Protein AF-0000000075989059 (afdb_homodimer)

Structure (mmCIF, N/CA/C/O backbone):
data_AF-0000000075989059-model_v1
#
loop_
_entity.id
_entity.type
_entity.pdbx_description
1 polymer 'Single-stranded DNA-binding protein, mitochondrial-like'
#
loop_
_atom_site.group_PDB
_atom_site.id
_atom_site.type_symbol
_atom_site.label_atom_id
_atom_site.label_alt_id
_atom_site.label_comp_id
_atom_site.label_asym_id
_atom_site.label_entity_id
_atom_site.label_seq_id
_atom_site.pdbx_PDB_ins_code
_atom_site.Cartn_x
_atom_site.Cartn_y
_atom_site.Cartn_z
_atom_site.occupancy
_atom_site.B_iso_or_equiv
_atom_site.auth_seq_id
_atom_site.auth_comp_id
_atom_site.auth_asym_id
_atom_site.auth_atom_id
_atom_site.pdbx_PDB_model_num
ATOM 1 N N . MET A 1 1 ? -41.312 22.766 -53.125 1 21.19 1 MET A N 1
ATOM 2 C CA . MET A 1 1 ? -41.875 23.781 -52.219 1 21.19 1 MET A CA 1
ATOM 3 C C . MET A 1 1 ? -42.438 23.125 -50.969 1 21.19 1 MET A C 1
ATOM 5 O O . MET A 1 1 ? -42.688 21.922 -50.938 1 21.19 1 MET A O 1
ATOM 9 N N . TRP A 1 2 ? -43.156 23.938 -49.969 1 21.17 2 TRP A N 1
ATOM 10 C CA . TRP A 1 2 ? -43.312 24.266 -48.562 1 21.17 2 TRP A CA 1
ATOM 11 C C . TRP A 1 2 ? -44.406 23.406 -47.906 1 21.17 2 TRP A C 1
ATOM 13 O O . TRP A 1 2 ? -44.156 22.781 -46.875 1 21.17 2 TRP A O 1
ATOM 23 N N . LYS A 1 3 ? -45.781 23.641 -48 1 21.14 3 LYS A N 1
ATOM 24 C CA . LYS A 1 3 ? -46.656 24.062 -46.906 1 21.14 3 LYS A CA 1
ATOM 25 C C . LYS A 1 3 ? -47.469 22.875 -46.375 1 21.14 3 LYS A C 1
ATOM 27 O O . LYS A 1 3 ? -48.531 22.547 -46.906 1 21.14 3 LYS A O 1
ATOM 32 N N . ARG A 1 4 ? -47.031 21.672 -46.25 1 25.69 4 ARG A N 1
ATOM 33 C CA . ARG A 1 4 ? -48 20.594 -46.031 1 25.69 4 ARG A CA 1
ATOM 34 C C . ARG A 1 4 ? -48.656 20.766 -44.656 1 25.69 4 ARG A C 1
ATOM 36 O O . ARG A 1 4 ? -48.156 20.281 -43.656 1 25.69 4 ARG A O 1
ATOM 43 N N . ALA A 1 5 ? -49.188 22.109 -44.281 1 25.25 5 ALA A N 1
ATOM 44 C CA . ALA A 1 5 ? -49.562 22.516 -42.938 1 25.25 5 ALA A CA 1
ATOM 45 C C . ALA A 1 5 ? -50.781 21.734 -42.438 1 25.25 5 ALA A C 1
ATOM 47 O O . ALA A 1 5 ? -51.875 21.875 -42.938 1 25.25 5 ALA A O 1
ATOM 48 N N . LEU A 1 6 ? -50.656 20.359 -42.188 1 27.84 6 LEU A N 1
ATOM 49 C CA . LEU A 1 6 ? -51.781 19.531 -41.781 1 27.84 6 LEU A CA 1
ATOM 50 C C . LEU A 1 6 ? -52.406 20.094 -40.5 1 27.84 6 LEU A C 1
ATOM 52 O O . LEU A 1 6 ? -51.75 20.203 -39.469 1 27.84 6 LEU A O 1
ATOM 56 N N . THR A 1 7 ? -53.375 21.094 -40.625 1 24.55 7 THR A N 1
ATOM 57 C CA . THR A 1 7 ? -54.094 21.875 -39.625 1 24.55 7 THR A CA 1
ATOM 58 C C . THR A 1 7 ? -54.906 20.984 -38.719 1 24.55 7 THR A C 1
ATOM 60 O O . THR A 1 7 ? -55.688 20.156 -39.188 1 24.55 7 THR A O 1
ATOM 63 N N . CYS A 1 8 ? -54.312 20.328 -37.688 1 25.25 8 CYS A N 1
ATOM 64 C CA . CYS A 1 8 ? -54.938 19.578 -36.625 1 25.25 8 CYS A CA 1
ATOM 65 C C . CYS A 1 8 ? -56.062 20.391 -35.969 1 25.25 8 CYS A C 1
ATOM 67 O O . CYS A 1 8 ? -55.812 21.469 -35.438 1 25.25 8 CYS A O 1
ATOM 69 N N . PHE A 1 9 ? -57.281 20.469 -36.688 1 24.39 9 PHE A N 1
ATOM 70 C CA . PHE A 1 9 ? -58.469 21.188 -36.281 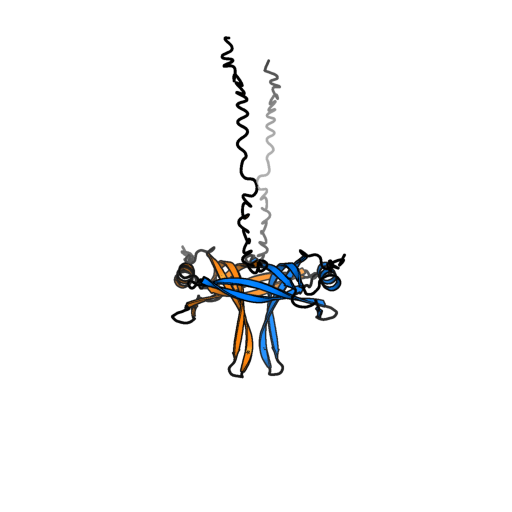1 24.39 9 PHE A CA 1
ATOM 71 C C . PHE A 1 9 ? -58.875 20.828 -34.844 1 24.39 9 PHE A C 1
ATOM 73 O O . PHE A 1 9 ? -58.938 19.641 -34.5 1 24.39 9 PHE A O 1
ATOM 80 N N . ARG A 1 10 ? -58.688 21.781 -33.844 1 24.31 10 ARG A N 1
ATOM 81 C CA . ARG A 1 10 ? -58.969 22.047 -32.438 1 24.31 10 ARG A CA 1
ATOM 82 C C . ARG A 1 10 ? -60.438 21.891 -32.125 1 24.31 10 ARG A C 1
ATOM 84 O O . ARG A 1 10 ? -61.156 22.891 -31.984 1 24.31 10 ARG A O 1
ATOM 91 N N . GLN A 1 11 ? -61.219 20.906 -32.781 1 23.52 11 GLN A N 1
ATOM 92 C CA . GLN A 1 11 ? -62.625 21.078 -32.438 1 23.52 11 GLN A CA 1
ATOM 93 C C . GLN A 1 11 ? -62.812 21.016 -30.906 1 23.52 11 GLN A C 1
ATOM 95 O O . GLN A 1 11 ? -62.5 20 -30.297 1 23.52 11 GLN A O 1
ATOM 100 N N . GLN A 1 12 ? -62.594 22.125 -30.203 1 25.23 12 GLN A N 1
ATOM 101 C CA . GLN A 1 12 ? -62.812 22.406 -28.781 1 25.23 12 GLN A CA 1
ATOM 102 C C . GLN A 1 12 ? -64.25 22.156 -28.375 1 25.23 12 GLN A C 1
ATOM 104 O O . GLN A 1 12 ? -65.125 22.922 -28.719 1 25.23 12 GLN A O 1
ATOM 109 N N . LEU A 1 13 ? -64.938 20.984 -28.797 1 30.38 13 LEU A N 1
ATOM 110 C CA . LEU A 1 13 ? -66.312 20.953 -28.328 1 30.38 13 LEU A CA 1
ATOM 111 C C . LEU A 1 13 ? -66.375 21.172 -26.812 1 30.38 13 LEU A C 1
ATOM 113 O O . LEU A 1 13 ? -65.688 20.484 -26.047 1 30.38 13 LEU A O 1
ATOM 117 N N . HIS A 1 14 ? -66.75 22.406 -26.438 1 28.28 14 HIS A N 1
ATOM 118 C CA . HIS A 1 14 ? -66.938 23.016 -25.109 1 28.28 14 HIS A CA 1
ATOM 119 C C . HIS A 1 14 ? -68 22.25 -24.312 1 28.28 14 HIS A C 1
ATOM 121 O O . HIS A 1 14 ? -69.125 22.625 -24.297 1 28.28 14 HIS A O 1
ATOM 127 N N . LEU A 1 15 ? -68.188 20.875 -24.484 1 29.61 15 LEU A N 1
ATOM 128 C CA . LEU A 1 15 ? -69.312 20.438 -23.672 1 29.61 15 LEU A CA 1
ATOM 129 C C . LEU A 1 15 ? -69.125 20.734 -22.203 1 29.61 15 LEU A C 1
ATOM 131 O O . LEU A 1 15 ? -68.125 20.25 -21.609 1 29.61 15 LEU A O 1
ATOM 135 N N . ARG A 1 16 ? -69.562 21.891 -21.734 1 29.77 16 ARG A N 1
ATOM 136 C CA . ARG A 1 16 ? -69.5 22.422 -20.375 1 29.77 16 ARG A CA 1
ATOM 137 C C . ARG A 1 16 ? -70.25 21.484 -19.422 1 29.77 16 ARG A C 1
ATOM 139 O O . ARG A 1 16 ? -71.5 21.531 -19.328 1 29.77 16 ARG A O 1
ATOM 146 N N . GLN A 1 17 ? -70.25 20.125 -19.625 1 29.17 17 GLN A N 1
ATOM 147 C CA . GLN A 1 17 ? -71.062 19.453 -18.594 1 29.17 17 GLN A CA 1
ATOM 148 C C . GLN A 1 17 ? -70.562 19.859 -17.188 1 29.17 17 GLN A C 1
ATOM 150 O O . GLN A 1 17 ? -69.375 19.906 -16.922 1 29.17 17 GLN A O 1
ATOM 155 N N . ASN A 1 18 ? -71.312 20.75 -16.547 1 28.89 18 ASN A N 1
ATOM 156 C CA . ASN A 1 18 ? -71.25 21.219 -15.172 1 28.89 18 ASN A CA 1
ATOM 157 C C . ASN A 1 18 ? -71.062 20.047 -14.203 1 28.89 18 ASN A C 1
ATOM 159 O O . ASN A 1 18 ? -72.062 19.344 -13.922 1 28.89 18 ASN A O 1
ATOM 163 N N . VAL A 1 19 ? -70.25 19 -14.375 1 32.16 19 VAL A N 1
ATOM 164 C CA . VAL A 1 19 ? -70.125 17.953 -13.375 1 32.16 19 VAL A CA 1
ATOM 165 C C . VAL A 1 19 ? -69.75 18.547 -12.031 1 32.16 19 VAL A C 1
ATOM 167 O O . VAL A 1 19 ? -68.812 19.359 -11.945 1 32.16 19 VAL A O 1
ATOM 170 N N . ASN A 1 20 ? -70.812 18.859 -11.195 1 33.22 20 ASN A N 1
ATOM 171 C CA . ASN A 1 20 ? -70.625 19.172 -9.789 1 33.22 20 ASN A CA 1
ATOM 172 C C . ASN A 1 20 ? -69.562 18.25 -9.133 1 33.22 20 ASN A C 1
ATOM 174 O O . ASN A 1 20 ? -69.812 17.047 -9.062 1 33.22 20 ASN A O 1
ATOM 178 N N . CYS A 1 21 ? -68.375 18.359 -9.492 1 31.83 21 CYS A N 1
ATOM 179 C CA . CYS A 1 21 ? -67.312 17.578 -8.883 1 31.83 21 CYS A CA 1
ATOM 180 C C . CYS A 1 21 ? -67.312 17.688 -7.359 1 31.83 21 CYS A C 1
ATOM 182 O O . CYS A 1 21 ? -67.375 18.797 -6.82 1 31.83 21 CYS A O 1
ATOM 184 N N . PRO A 1 22 ? -67.938 16.656 -6.691 1 40.19 22 PRO A N 1
ATOM 185 C CA . PRO A 1 22 ? -67.875 16.688 -5.23 1 40.19 22 PRO A CA 1
ATOM 186 C C . PRO A 1 22 ? -66.5 17.125 -4.738 1 40.19 22 PRO A C 1
ATOM 188 O O . PRO A 1 22 ? -65.438 16.812 -5.359 1 40.19 22 PRO A O 1
ATOM 191 N N . LYS A 1 23 ? -66.438 18.312 -4.113 1 37.31 23 LYS A N 1
ATOM 192 C CA . LYS A 1 23 ? -65.25 19.016 -3.594 1 37.31 23 LYS A CA 1
ATOM 193 C C . LYS A 1 23 ? -64.312 18.062 -2.904 1 37.31 23 LYS A C 1
ATOM 195 O O . LYS A 1 23 ? -63.094 18.078 -3.174 1 37.31 23 LYS A O 1
ATOM 200 N N . ASN A 1 24 ? -64.75 17.703 -1.681 1 35.38 24 ASN A N 1
ATOM 201 C CA . ASN A 1 24 ? -63.656 17.578 -0.687 1 35.38 24 ASN A CA 1
ATOM 202 C C . ASN A 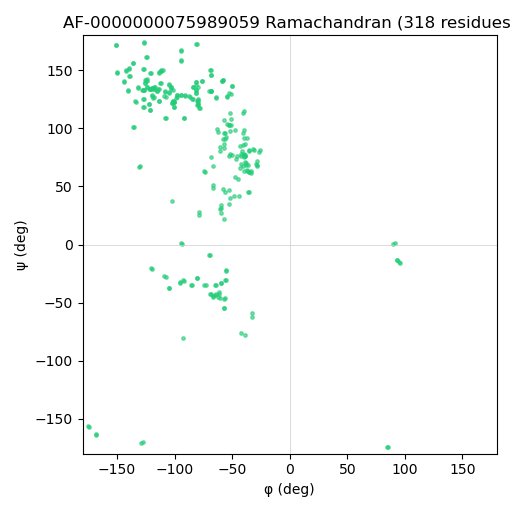1 24 ? -62.906 16.25 -0.834 1 35.38 24 ASN A C 1
ATOM 204 O O . ASN A 1 24 ? -63.281 15.25 -0.214 1 35.38 24 ASN A O 1
ATOM 208 N N . VAL A 1 25 ? -62.844 15.648 -1.968 1 39 25 VAL A N 1
ATOM 209 C CA . VAL A 1 25 ? -62 14.469 -1.872 1 39 25 VAL A CA 1
ATOM 210 C C . VAL A 1 25 ? -60.656 14.852 -1.274 1 39 25 VAL A C 1
ATOM 212 O O . VAL A 1 25 ? -59.906 15.648 -1.859 1 39 25 VAL A O 1
ATOM 215 N N . ASN A 1 26 ? -60.594 15.039 0.096 1 38.78 26 ASN A N 1
ATOM 216 C CA . ASN A 1 26 ? -59.281 15.062 0.728 1 38.78 26 ASN A CA 1
ATOM 217 C C . ASN A 1 26 ? -58.375 13.977 0.17 1 38.78 26 ASN A C 1
ATOM 219 O O . ASN A 1 26 ? -58.656 12.789 0.309 1 38.78 26 ASN A O 1
ATOM 223 N N . PHE A 1 27 ? -57.844 14.172 -1.002 1 40.5 27 PHE A N 1
ATOM 224 C CA . PHE A 1 27 ? -56.719 13.305 -1.393 1 40.5 27 PHE A CA 1
ATOM 225 C C . PHE A 1 27 ? -55.781 13.094 -0.229 1 40.5 27 PHE A C 1
ATOM 227 O O . PHE A 1 27 ? -55.188 14.055 0.289 1 40.5 27 PHE A O 1
ATOM 234 N N . ILE A 1 28 ? -56.125 12.172 0.7 1 48.69 28 ILE A N 1
ATOM 235 C CA . ILE A 1 28 ? -55.062 11.734 1.602 1 48.69 28 ILE A CA 1
ATOM 236 C C . ILE A 1 28 ? -53.75 11.602 0.832 1 48.69 28 ILE A C 1
ATOM 238 O O . ILE A 1 28 ? -53.688 10.836 -0.126 1 48.69 28 ILE A O 1
ATOM 242 N N . LYS A 1 29 ? -53.094 12.742 0.773 1 45.22 29 LYS A N 1
ATOM 243 C CA . LYS A 1 29 ? -51.719 12.594 0.301 1 45.22 29 LYS A CA 1
ATOM 244 C C . LYS A 1 29 ? -51.062 11.352 0.894 1 45.22 29 LYS A C 1
ATOM 246 O O . LYS A 1 29 ? -51.156 11.117 2.102 1 45.22 29 LYS A O 1
ATOM 251 N N . PRO A 1 30 ? -51.094 10.281 0.163 1 46.56 30 PRO A N 1
ATOM 252 C CA . PRO A 1 30 ? -50.25 9.242 0.765 1 46.56 30 PRO A CA 1
ATOM 253 C C . PRO A 1 30 ? -48.969 9.797 1.397 1 46.56 30 PRO A C 1
ATOM 255 O O . PRO A 1 30 ? -48.312 10.648 0.799 1 46.56 30 PRO A O 1
ATOM 258 N N . SER A 1 31 ? -49 10.133 2.715 1 45.19 31 SER A N 1
ATOM 259 C CA . SER A 1 31 ? -47.719 10.375 3.352 1 45.19 31 SER A CA 1
ATOM 260 C C . SER A 1 31 ? -46.656 9.406 2.84 1 45.19 31 SER A C 1
ATOM 262 O O . SER A 1 31 ? -46.688 8.211 3.129 1 45.19 31 SER A O 1
ATOM 264 N N . PHE A 1 32 ? -46.312 9.562 1.631 1 44.62 32 PHE A N 1
ATOM 265 C CA . PHE A 1 32 ? -45.031 8.898 1.331 1 44.62 32 PHE A CA 1
ATOM 266 C C . PHE A 1 32 ? -44 9.164 2.428 1 44.62 32 PHE A C 1
ATOM 268 O O . PHE A 1 32 ? -43.375 10.219 2.455 1 44.62 32 PHE A O 1
ATOM 275 N N . ARG A 1 33 ? -44.344 8.812 3.672 1 42.44 33 ARG A N 1
ATOM 276 C CA . ARG A 1 33 ? -43.188 8.758 4.555 1 42.44 33 ARG A CA 1
ATOM 277 C C . ARG A 1 33 ? -41.969 8.18 3.828 1 42.44 33 ARG A C 1
ATOM 279 O O . ARG A 1 33 ? -41.969 7.008 3.434 1 42.44 33 ARG A O 1
ATOM 286 N N . HIS A 1 34 ? -41.375 9 3.02 1 43.56 34 HIS A N 1
ATOM 287 C CA . HIS A 1 34 ? -40.031 8.609 2.652 1 43.56 34 HIS A CA 1
ATOM 288 C C . HIS A 1 34 ? -39.312 7.934 3.82 1 43.56 34 HIS A C 1
ATOM 290 O O . HIS A 1 34 ? -39.031 8.57 4.84 1 43.56 34 HIS A O 1
ATOM 296 N N . TYR A 1 35 ? -39.781 6.812 4.305 1 45.56 35 TYR A N 1
ATOM 297 C CA . TYR A 1 35 ? -38.844 6.059 5.117 1 45.56 35 TYR A CA 1
ATOM 298 C C . TYR A 1 35 ? -37.438 6.238 4.602 1 45.56 35 TYR A C 1
ATOM 300 O O . TYR A 1 35 ? -37.062 5.703 3.549 1 45.56 35 TYR A O 1
ATOM 308 N N . CYS A 1 36 ? -37 7.508 4.668 1 46.06 36 CYS A N 1
ATOM 309 C CA . CYS A 1 36 ? -35.562 7.59 4.465 1 46.06 36 CYS A CA 1
ATOM 310 C C . CYS A 1 36 ? -34.844 6.41 5.117 1 46.06 36 CYS A C 1
ATOM 312 O O . CYS A 1 36 ? -34.969 6.211 6.328 1 46.06 36 CYS A O 1
ATOM 314 N N . GLU A 1 37 ? -35.031 5.207 4.754 1 46.5 37 GLU A N 1
ATOM 315 C CA . GLU A 1 37 ? -34.031 4.254 5.18 1 46.5 37 GLU A CA 1
ATOM 316 C C . GLU A 1 37 ? -32.688 4.945 5.395 1 46.5 37 GLU A C 1
ATOM 318 O O . GLU A 1 37 ? -32.188 5.625 4.5 1 46.5 37 GLU A O 1
ATOM 323 N N . GLU A 1 38 ? -32.531 5.609 6.543 1 46.47 38 GLU A N 1
ATOM 324 C CA . GLU A 1 38 ? -31.25 6.195 6.934 1 46.47 38 GLU A CA 1
ATOM 325 C C . GLU A 1 38 ? -30.078 5.324 6.48 1 46.47 38 GLU A C 1
ATOM 327 O O . GLU A 1 38 ? -29.719 4.359 7.16 1 46.47 38 GLU A O 1
ATOM 332 N N . ARG A 1 39 ? -30.047 4.801 5.199 1 49.81 39 ARG A N 1
ATOM 333 C CA . ARG A 1 39 ? -28.797 4.176 4.77 1 49.81 39 ARG A CA 1
ATOM 334 C C . ARG A 1 39 ? -27.594 4.906 5.34 1 49.81 39 ARG A C 1
ATOM 336 O O . ARG A 1 39 ? -27.531 6.137 5.312 1 49.81 39 ARG A O 1
ATOM 343 N N . ILE A 1 40 ? -27.234 4.648 6.586 1 54.28 40 ILE A N 1
ATOM 344 C CA . ILE A 1 40 ? -25.969 5.176 7.105 1 54.28 40 ILE A CA 1
ATOM 345 C C . ILE A 1 40 ? -24.969 5.344 5.965 1 54.28 40 ILE A C 1
ATOM 347 O O . ILE A 1 40 ? -24.5 4.359 5.387 1 54.28 40 ILE A O 1
ATOM 351 N N . TYR A 1 41 ? -25.172 6.238 5.055 1 59.19 41 TYR A N 1
ATOM 352 C CA . TYR A 1 41 ? -24.281 6.551 3.951 1 59.19 41 TYR A CA 1
ATOM 353 C C . TYR A 1 41 ? -22.844 6.68 4.438 1 59.19 41 TYR A C 1
ATOM 355 O O . TYR A 1 41 ? -22.484 7.676 5.074 1 59.19 41 TYR A O 1
ATOM 363 N N . THR A 1 42 ? -22.219 5.531 4.707 1 74.25 42 THR A N 1
ATOM 364 C CA . THR A 1 42 ? -20.812 5.656 5.07 1 74.25 42 THR A CA 1
ATOM 365 C C . THR A 1 42 ? -20 6.203 3.9 1 74.25 42 THR A C 1
ATOM 367 O O . THR A 1 42 ? -20.297 5.91 2.74 1 74.25 42 THR A O 1
ATOM 370 N N . GLU A 1 43 ? -19.297 7.219 4.086 1 85.12 43 GLU A N 1
ATOM 371 C CA . GLU A 1 43 ? -18.453 7.875 3.09 1 85.12 43 GLU A CA 1
ATOM 372 C C . GLU A 1 43 ? -17.531 6.875 2.402 1 85.12 43 GLU A C 1
ATOM 374 O O . GLU A 1 43 ? -16.875 6.07 3.068 1 85.12 43 GLU A O 1
ATOM 379 N N . LYS A 1 44 ? -17.578 6.961 1.074 1 92 44 LYS A N 1
ATOM 380 C CA . LYS A 1 44 ? -16.75 6.039 0.307 1 92 44 LYS A CA 1
ATOM 381 C C . LYS A 1 44 ? -15.273 6.348 0.493 1 92 44 LYS A C 1
ATOM 383 O O . LYS A 1 44 ? -14.891 7.512 0.639 1 92 44 LYS A O 1
ATOM 388 N N . SER A 1 45 ? -14.383 5.262 0.496 1 96.94 45 SER A N 1
ATOM 389 C CA . SER A 1 45 ? -12.938 5.395 0.595 1 96.94 45 SER A CA 1
ATOM 390 C C . SER A 1 45 ? -12.234 4.707 -0.575 1 96.94 45 SER A C 1
ATOM 392 O O . SER A 1 45 ? -12.883 4.051 -1.392 1 96.94 45 SER A O 1
ATOM 394 N N . LEU A 1 46 ? -10.992 5.109 -0.755 1 98.12 46 LEU A N 1
ATOM 395 C CA . LEU A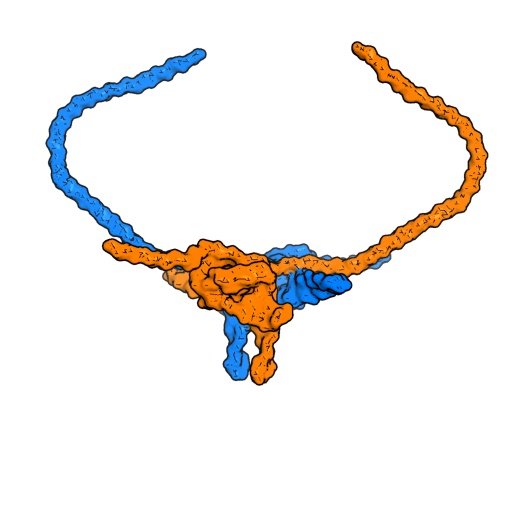 1 46 ? -10.133 4.449 -1.728 1 98.12 46 LEU A CA 1
ATOM 396 C C . LEU A 1 46 ? -8.906 3.852 -1.046 1 98.12 46 LEU A C 1
ATOM 398 O O . LEU A 1 46 ? -8.273 4.508 -0.215 1 98.12 46 LEU A O 1
ATOM 402 N N . ASN A 1 47 ? -8.672 2.646 -1.289 1 98.81 47 ASN A N 1
ATOM 403 C CA . ASN A 1 47 ? -7.484 1.897 -0.898 1 98.81 47 ASN A CA 1
ATOM 404 C C . ASN A 1 47 ? -6.965 1.03 -2.041 1 98.81 47 ASN A C 1
ATOM 406 O O . ASN A 1 47 ? -7.496 -0.055 -2.291 1 98.81 47 ASN A O 1
ATOM 410 N N . GLN A 1 48 ? -5.906 1.567 -2.686 1 98.88 48 GLN A N 1
ATOM 411 C CA . GLN A 1 48 ? -5.402 0.875 -3.867 1 98.88 48 GLN A CA 1
ATOM 412 C C . GLN A 1 48 ? -3.877 0.894 -3.908 1 98.88 48 GLN A C 1
ATOM 414 O O . GLN A 1 48 ? -3.256 1.935 -3.68 1 98.88 48 GLN A O 1
ATOM 419 N N . ALA A 1 49 ? -3.344 -0.293 -4.172 1 98.94 49 ALA A N 1
ATOM 420 C CA . ALA A 1 49 ? -1.912 -0.444 -4.418 1 98.94 49 ALA A CA 1
ATOM 421 C C . ALA A 1 49 ? -1.651 -0.978 -5.824 1 98.94 49 ALA A C 1
ATOM 423 O O . ALA A 1 49 ? -2.361 -1.866 -6.301 1 98.94 49 ALA A O 1
ATOM 424 N N . MET A 1 50 ? -0.703 -0.401 -6.523 1 98.94 50 MET A N 1
ATOM 425 C CA . MET A 1 50 ? -0.212 -0.846 -7.824 1 98.94 50 MET A CA 1
ATOM 426 C C . MET A 1 50 ? 1.289 -1.113 -7.777 1 98.94 50 MET A C 1
ATOM 428 O O . MET A 1 50 ? 2.078 -0.201 -7.531 1 98.94 50 MET A O 1
ATOM 432 N N . LEU A 1 51 ? 1.616 -2.377 -8.102 1 98.94 51 LEU A N 1
ATOM 433 C CA . LEU A 1 51 ? 3.004 -2.807 -7.984 1 98.94 51 LEU A CA 1
ATOM 434 C C . LEU A 1 51 ? 3.459 -3.529 -9.25 1 98.94 51 LEU A C 1
ATOM 436 O O . LEU A 1 51 ? 2.707 -4.32 -9.82 1 98.94 51 LEU A O 1
ATOM 440 N N . LEU A 1 52 ? 4.609 -3.16 -9.656 1 98.75 52 LEU A N 1
ATOM 441 C CA . LEU A 1 52 ? 5.312 -3.873 -10.711 1 98.75 52 LEU A CA 1
ATOM 442 C C . LEU A 1 52 ? 6.719 -4.266 -10.258 1 98.75 52 LEU A C 1
ATOM 444 O O . LEU A 1 52 ? 7.5 -3.41 -9.844 1 98.75 52 LEU A O 1
ATOM 448 N N . GLY A 1 53 ? 6.957 -5.512 -10.234 1 98.12 53 GLY A N 1
ATOM 449 C CA . GLY A 1 53 ? 8.242 -5.996 -9.758 1 98.12 53 GLY A CA 1
ATOM 450 C C . GLY A 1 53 ? 8.477 -7.465 -10.047 1 98.12 53 GLY A C 1
ATOM 451 O O . GLY A 1 53 ? 7.82 -8.039 -10.922 1 98.12 53 GLY A O 1
ATOM 452 N N . ARG A 1 54 ? 9.469 -8.023 -9.336 1 97.19 54 ARG A N 1
ATOM 453 C CA . ARG A 1 54 ? 9.875 -9.414 -9.547 1 97.19 54 ARG A CA 1
ATOM 454 C C . ARG A 1 54 ? 9.516 -10.273 -8.336 1 97.19 54 ARG A C 1
ATOM 456 O O . ARG A 1 54 ? 9.711 -9.859 -7.191 1 97.19 54 ARG A O 1
ATOM 463 N N . VAL A 1 55 ? 9.062 -11.406 -8.68 1 98.31 55 VAL A N 1
ATOM 464 C CA . VAL A 1 55 ? 8.711 -12.367 -7.641 1 98.31 55 VAL A CA 1
ATOM 465 C C . VAL A 1 55 ? 9.977 -12.844 -6.926 1 98.31 55 VAL A C 1
ATOM 467 O O . VAL A 1 55 ? 10.938 -13.258 -7.57 1 98.31 55 VAL A O 1
ATOM 470 N N . GLY A 1 56 ? 9.953 -12.836 -5.598 1 98.06 56 GLY A N 1
ATOM 471 C CA . GLY A 1 56 ? 11.133 -13.156 -4.809 1 98.06 56 GLY A CA 1
ATOM 472 C C . GLY A 1 56 ? 11.188 -14.602 -4.375 1 98.06 56 GLY A C 1
ATOM 473 O O . GLY A 1 56 ? 12.273 -15.148 -4.141 1 98.06 56 GLY A O 1
ATOM 474 N N . ILE A 1 57 ? 10.023 -15.164 -4.133 1 97 57 ILE A N 1
ATOM 475 C CA . ILE A 1 57 ? 9.906 -16.562 -3.734 1 97 57 ILE A CA 1
ATOM 476 C C . ILE A 1 57 ? 8.711 -17.203 -4.438 1 97 57 ILE A C 1
ATOM 478 O O . ILE A 1 57 ? 7.742 -16.516 -4.777 1 97 57 ILE A O 1
ATOM 482 N N . ASP A 1 58 ? 8.891 -18.516 -4.613 1 97.94 58 ASP A N 1
ATOM 483 C CA . ASP A 1 58 ? 7.758 -19.234 -5.199 1 97.94 58 ASP A CA 1
ATOM 484 C C . ASP A 1 58 ? 6.508 -19.078 -4.344 1 97.94 58 ASP A C 1
ATOM 486 O O . ASP A 1 58 ? 6.578 -19.141 -3.113 1 97.94 58 ASP A O 1
ATOM 490 N N . PRO A 1 59 ? 5.379 -18.922 -5.027 1 98.69 59 PRO A N 1
ATOM 491 C CA . PRO A 1 59 ? 4.133 -18.797 -4.27 1 98.69 59 PRO A CA 1
ATOM 492 C C . PRO A 1 59 ? 3.871 -20 -3.369 1 98.69 59 PRO A C 1
ATOM 494 O O . PRO A 1 59 ? 4.148 -21.141 -3.758 1 98.69 59 PRO A O 1
ATOM 497 N N . GLN A 1 60 ? 3.357 -19.656 -2.238 1 98.75 60 GLN A N 1
ATOM 498 C CA . GLN A 1 60 ? 3.062 -20.672 -1.239 1 98.75 60 GLN A CA 1
ATOM 499 C C . GLN A 1 60 ? 1.579 -20.688 -0.884 1 98.75 60 GLN A C 1
ATOM 501 O O . GLN A 1 60 ? 0.978 -19.641 -0.674 1 98.75 60 GLN A O 1
ATOM 506 N N . LEU A 1 61 ? 1.045 -21.922 -0.86 1 98.12 61 LEU A N 1
ATOM 507 C CA . LEU A 1 61 ? -0.327 -22.062 -0.388 1 98.12 61 LEU A CA 1
ATOM 508 C C . LEU A 1 61 ? -0.382 -22.047 1.136 1 98.12 61 LEU A C 1
ATOM 510 O O . LEU A 1 61 ? 0.28 -22.859 1.791 1 98.12 61 LEU A O 1
ATOM 514 N N . ARG A 1 62 ? -1.077 -21.125 1.684 1 97.5 62 ARG A N 1
ATOM 515 C CA . ARG A 1 62 ? -1.25 -20.969 3.125 1 97.5 62 ARG A CA 1
ATOM 516 C C . ARG A 1 62 ? -2.727 -20.875 3.49 1 97.5 62 ARG A C 1
ATOM 518 O O . ARG A 1 62 ? -3.594 -21.281 2.717 1 97.5 62 ARG A O 1
ATOM 525 N N . GLY A 1 63 ? -2.982 -20.5 4.824 1 94.62 63 GLY A N 1
ATOM 526 C CA . GLY A 1 63 ? -4.359 -20.359 5.273 1 94.62 63 GLY A CA 1
ATOM 527 C C . GLY A 1 63 ? -4.984 -21.672 5.707 1 94.62 63 GLY A C 1
ATOM 528 O O . GLY A 1 63 ? -4.281 -22.672 5.895 1 94.62 63 GLY A O 1
ATOM 529 N N . THR A 1 64 ? -6.312 -21.531 5.996 1 93.62 64 THR A N 1
ATOM 530 C CA . THR A 1 64 ? -7.086 -22.703 6.371 1 93.62 64 THR A CA 1
ATOM 531 C C . THR A 1 64 ? -7.785 -23.312 5.156 1 93.62 64 THR A C 1
ATOM 533 O O . THR A 1 64 ? -7.828 -22.688 4.09 1 93.62 64 THR A O 1
ATOM 536 N N . ASP A 1 65 ? -8.273 -24.516 5.402 1 93.38 65 ASP A N 1
ATOM 537 C CA . ASP A 1 65 ? -8.984 -25.172 4.312 1 93.38 65 ASP A CA 1
ATOM 538 C C . ASP A 1 65 ? -10.188 -24.359 3.865 1 93.38 65 ASP A C 1
ATOM 540 O O . ASP A 1 65 ? -10.523 -24.328 2.68 1 93.38 65 ASP A O 1
ATOM 544 N N . THR A 1 66 ? -10.789 -23.688 4.82 1 94.12 66 THR A N 1
ATOM 545 C CA . THR A 1 66 ? -11.984 -22.906 4.516 1 94.12 66 THR A CA 1
ATOM 546 C C . THR A 1 66 ? -11.617 -21.562 3.91 1 94.12 66 THR A C 1
ATOM 548 O O . THR A 1 66 ? -12.406 -20.969 3.172 1 94.12 66 THR A O 1
ATOM 551 N N . ASN A 1 67 ? -10.406 -21.016 4.281 1 95.12 67 ASN A N 1
ATOM 552 C CA . ASN A 1 67 ? -9.953 -19.734 3.781 1 95.12 67 ASN A CA 1
ATOM 553 C C . ASN A 1 67 ? -8.531 -19.812 3.234 1 95.12 67 ASN A C 1
ATOM 555 O O . ASN A 1 67 ? -7.609 -19.219 3.805 1 95.12 67 ASN A O 1
ATOM 559 N N . PRO A 1 68 ? -8.422 -20.562 2.109 1 98.12 68 PRO A N 1
ATOM 560 C CA . PRO A 1 68 ? -7.074 -20.688 1.542 1 98.12 68 PRO A CA 1
ATOM 561 C C . PRO A 1 68 ? -6.559 -19.375 0.951 1 98.12 68 PRO A C 1
ATOM 563 O O . PRO A 1 68 ? -7.34 -18.578 0.43 1 98.12 68 PRO A O 1
ATOM 566 N N . VAL A 1 69 ? -5.27 -19.234 0.999 1 98.69 69 VAL A N 1
ATOM 567 C CA . VAL A 1 69 ? -4.605 -18.047 0.448 1 98.69 69 VAL A CA 1
ATOM 568 C C . VAL A 1 69 ? -3.27 -18.453 -0.171 1 98.69 69 VAL A C 1
ATOM 570 O O . VAL A 1 69 ? -2.582 -19.344 0.341 1 98.69 69 VAL A O 1
ATOM 573 N N . VAL A 1 70 ? -2.91 -17.875 -1.286 1 98.88 70 VAL A N 1
ATOM 574 C CA . VAL A 1 70 ? -1.565 -18.016 -1.84 1 98.88 70 VAL A CA 1
ATOM 575 C C . VAL A 1 70 ? -0.764 -16.734 -1.553 1 98.88 70 VAL A C 1
ATOM 577 O O . VAL A 1 70 ? -1.259 -15.625 -1.745 1 98.88 70 VAL A O 1
ATOM 580 N N . VAL A 1 71 ? 0.439 -16.922 -1.092 1 98.88 71 VAL A N 1
ATOM 581 C CA . VAL A 1 71 ? 1.269 -15.789 -0.706 1 98.88 71 VAL A CA 1
ATOM 582 C C . VAL A 1 71 ? 2.604 -15.844 -1.445 1 98.88 71 VAL A C 1
ATOM 584 O O . VAL A 1 71 ? 3.197 -16.922 -1.584 1 98.88 71 VAL A O 1
ATOM 587 N N . PHE A 1 72 ? 3.096 -14.711 -1.854 1 98.81 72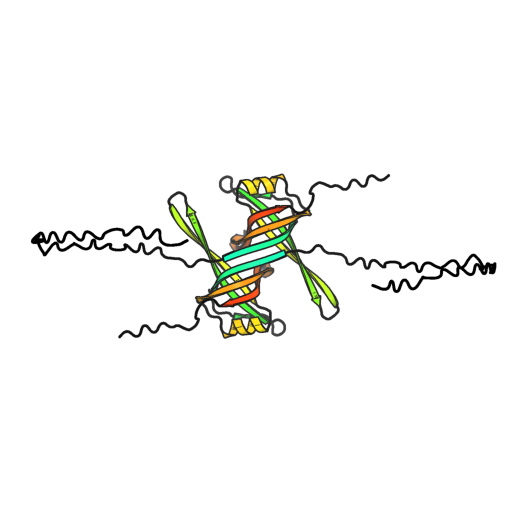 PHE A N 1
ATOM 588 C CA . PHE A 1 72 ? 4.445 -14.547 -2.387 1 98.81 72 PHE A CA 1
ATOM 589 C C . PHE A 1 72 ? 4.969 -13.141 -2.109 1 98.81 72 PHE A C 1
ATOM 591 O O . PHE A 1 72 ? 4.246 -12.297 -1.577 1 98.81 72 PHE A O 1
ATOM 598 N N . THR A 1 73 ? 6.227 -12.945 -2.4 1 98.81 73 THR A N 1
ATOM 599 C CA . THR A 1 73 ? 6.816 -11.633 -2.205 1 98.81 73 THR A CA 1
ATOM 600 C C . THR A 1 73 ? 7.195 -11 -3.543 1 98.81 73 THR A C 1
ATOM 602 O O . THR A 1 73 ? 7.531 -11.711 -4.492 1 98.81 73 THR A O 1
ATOM 605 N N . LEU A 1 74 ? 7.105 -9.758 -3.568 1 98.81 74 LEU A N 1
ATOM 606 C CA . LEU A 1 74 ? 7.402 -8.977 -4.766 1 98.81 74 LEU A CA 1
ATOM 607 C C . LEU A 1 74 ? 8.414 -7.879 -4.461 1 98.81 74 LEU A C 1
ATOM 609 O O . LEU A 1 74 ? 8.227 -7.094 -3.527 1 98.81 74 LEU A O 1
ATOM 613 N N . ALA A 1 75 ? 9.461 -7.906 -5.227 1 98.44 75 ALA A N 1
ATOM 614 C CA . ALA A 1 75 ? 10.484 -6.883 -5.055 1 98.44 75 ALA A CA 1
ATOM 615 C C . ALA A 1 75 ? 10.211 -5.676 -5.945 1 98.44 75 ALA A C 1
ATOM 617 O O . ALA A 1 75 ? 9.977 -5.82 -7.148 1 98.44 75 ALA A O 1
ATOM 618 N N . THR A 1 76 ? 10.195 -4.496 -5.41 1 98.25 76 THR A N 1
ATOM 619 C CA . THR A 1 76 ? 10.242 -3.24 -6.156 1 98.25 76 THR A CA 1
ATOM 620 C C . THR A 1 76 ? 11.453 -2.41 -5.742 1 98.25 76 THR A C 1
ATOM 622 O O . THR A 1 76 ? 11.883 -2.463 -4.586 1 98.25 76 THR A O 1
ATOM 625 N N . ASN A 1 77 ? 11.914 -1.701 -6.754 1 95.75 77 ASN A N 1
ATOM 626 C CA . ASN A 1 77 ? 13.133 -0.932 -6.492 1 95.75 77 ASN A CA 1
ATOM 627 C C . ASN A 1 77 ? 12.93 0.552 -6.785 1 95.75 77 ASN A C 1
ATOM 629 O O . ASN A 1 77 ? 12.203 0.911 -7.715 1 95.75 77 ASN A O 1
ATOM 633 N N . THR A 1 78 ? 13.492 1.315 -5.961 1 91 78 THR A N 1
ATOM 634 C CA . THR A 1 78 ? 13.562 2.754 -6.188 1 91 78 THR A CA 1
ATOM 635 C C . THR A 1 78 ? 15.016 3.225 -6.223 1 91 78 THR A C 1
ATOM 637 O O . THR A 1 78 ? 15.828 2.801 -5.398 1 91 78 THR A O 1
ATOM 640 N N . ASN A 1 79 ? 15.328 4.051 -7.234 1 87.19 79 ASN A N 1
ATOM 641 C CA . ASN A 1 79 ? 16.672 4.602 -7.367 1 87.19 79 ASN A CA 1
ATOM 642 C C . ASN A 1 79 ? 16.75 6.035 -6.844 1 87.19 79 ASN A C 1
ATOM 644 O O . ASN A 1 79 ? 15.977 6.895 -7.277 1 87.19 79 ASN A O 1
ATOM 648 N N . TYR A 1 80 ? 17.578 6.164 -5.836 1 84.56 80 TYR A N 1
ATOM 649 C CA . TYR A 1 80 ? 17.844 7.496 -5.293 1 84.56 80 TYR A CA 1
ATOM 650 C C . TYR A 1 80 ? 19.172 8.047 -5.805 1 84.56 80 TYR A C 1
ATOM 652 O O . TYR A 1 80 ? 20.203 7.379 -5.703 1 84.56 80 TYR A O 1
ATOM 660 N N . LYS A 1 81 ? 19.062 9.188 -6.414 1 85 81 LYS A N 1
ATOM 661 C CA . LYS A 1 81 ? 20.266 9.844 -6.906 1 85 81 LYS A CA 1
ATOM 662 C C . LYS A 1 81 ? 20.719 10.961 -5.961 1 85 81 LYS A C 1
ATOM 664 O O . LYS A 1 81 ? 19.922 11.859 -5.645 1 85 81 LYS A O 1
ATOM 669 N N . PHE A 1 82 ? 21.906 10.82 -5.535 1 85.5 82 PHE A N 1
ATOM 670 C CA . PHE A 1 82 ? 22.453 11.82 -4.625 1 85.5 82 PHE A CA 1
ATOM 671 C C . PHE A 1 82 ? 23.234 12.891 -5.391 1 85.5 82 PHE A C 1
ATOM 673 O O . PHE A 1 82 ? 23.516 12.719 -6.574 1 85.5 82 PHE A O 1
ATOM 680 N N . GLU A 1 83 ? 23.375 14.039 -4.758 1 87.06 83 GLU A N 1
ATOM 681 C CA . GLU A 1 83 ? 24.094 15.148 -5.371 1 87.06 83 GLU A CA 1
ATOM 682 C C . GLU A 1 83 ? 25.5 14.734 -5.773 1 87.06 83 GLU A C 1
ATOM 684 O O . GLU A 1 83 ? 26.062 15.266 -6.738 1 87.06 83 GLU A O 1
ATOM 689 N N . THR A 1 84 ? 26.078 13.828 -5.07 1 87.88 84 THR A N 1
ATOM 690 C CA . THR A 1 84 ? 27.438 13.344 -5.336 1 87.88 84 THR A CA 1
ATOM 691 C C . THR A 1 84 ? 27.484 12.539 -6.633 1 87.88 84 THR A C 1
ATOM 693 O O . THR A 1 84 ? 28.562 12.219 -7.137 1 87.88 84 THR A O 1
ATOM 696 N N . GLY A 1 85 ? 26.219 12.273 -7.145 1 84.94 85 GLY A N 1
ATOM 697 C CA . GLY A 1 85 ? 26.141 11.453 -8.344 1 84.94 85 GLY A CA 1
ATOM 698 C C . GLY A 1 85 ? 25.953 9.977 -8.055 1 84.94 85 GLY A C 1
ATOM 699 O O . GLY A 1 85 ? 25.703 9.188 -8.969 1 84.94 85 GLY A O 1
ATOM 700 N N . GLU A 1 86 ? 26.172 9.672 -6.793 1 87.56 86 GLU A N 1
ATOM 701 C CA . GLU A 1 86 ? 26 8.281 -6.387 1 87.56 86 GLU A CA 1
ATOM 702 C C . GLU A 1 86 ? 24.531 7.863 -6.434 1 87.56 86 GLU A C 1
ATOM 704 O O . GLU A 1 86 ? 23.656 8.641 -6.051 1 87.56 86 GLU A O 1
ATOM 709 N N . ILE A 1 87 ? 24.344 6.691 -7.074 1 84.94 87 ILE A N 1
ATOM 710 C CA . ILE A 1 87 ? 22.984 6.137 -7.117 1 84.94 87 ILE A CA 1
ATOM 711 C C . ILE A 1 87 ? 22.859 5.004 -6.098 1 84.94 87 ILE A C 1
ATOM 713 O O . ILE A 1 87 ? 23.688 4.09 -6.074 1 84.94 87 ILE A O 1
ATOM 717 N N . GLN A 1 88 ? 21.906 5.184 -5.172 1 89.25 88 GLN A N 1
ATOM 718 C CA . GLN A 1 88 ? 21.594 4.121 -4.223 1 89.25 88 GLN A CA 1
ATOM 719 C C . GLN A 1 88 ? 20.25 3.48 -4.539 1 89.25 88 GLN A C 1
ATOM 721 O O . GLN A 1 88 ? 19.25 4.18 -4.711 1 89.25 88 GLN A O 1
ATOM 726 N N . GLN A 1 89 ? 20.297 2.205 -4.648 1 90.19 89 GLN A N 1
ATOM 727 C CA . GLN A 1 89 ? 19.062 1.465 -4.902 1 90.19 89 GLN A CA 1
ATOM 728 C C . GLN A 1 89 ? 18.484 0.896 -3.611 1 90.19 89 GLN A C 1
ATOM 730 O O . GLN A 1 89 ? 19.219 0.303 -2.809 1 90.19 89 GLN A O 1
ATOM 735 N N . LYS A 1 90 ? 17.203 1.188 -3.438 1 93.62 90 LYS A N 1
ATOM 736 C CA . LYS A 1 90 ? 16.5 0.611 -2.299 1 93.62 90 LYS A CA 1
ATOM 737 C C . LYS A 1 90 ? 15.391 -0.334 -2.764 1 93.62 90 LYS A C 1
ATOM 739 O O . LYS A 1 90 ? 14.602 0.013 -3.643 1 93.62 90 LYS A O 1
ATOM 744 N N . THR A 1 91 ? 15.406 -1.495 -2.129 1 96.5 91 THR A N 1
ATOM 745 C CA . THR A 1 91 ? 14.414 -2.506 -2.486 1 96.5 91 THR A CA 1
ATOM 746 C C . THR A 1 91 ? 13.328 -2.594 -1.423 1 96.5 91 THR A C 1
ATOM 748 O O . THR A 1 91 ? 13.617 -2.559 -0.225 1 96.5 91 THR A O 1
ATOM 751 N N . GLN A 1 92 ? 12.094 -2.547 -1.912 1 98.06 92 GLN A N 1
ATOM 752 C CA . GLN A 1 92 ? 10.969 -2.889 -1.053 1 98.06 92 GLN A CA 1
ATOM 753 C C . GLN A 1 92 ? 10.445 -4.289 -1.361 1 98.06 92 GLN A C 1
ATOM 755 O O . GLN A 1 92 ? 10.297 -4.656 -2.527 1 98.06 92 GLN A O 1
ATOM 760 N N . TRP A 1 93 ? 10.188 -5.062 -0.279 1 98.19 93 TRP A N 1
ATOM 761 C CA . TRP A 1 93 ? 9.641 -6.41 -0.411 1 98.19 93 TRP A CA 1
ATOM 762 C C . TRP A 1 93 ? 8.18 -6.453 0.03 1 98.19 93 TRP A C 1
ATOM 764 O O . TRP A 1 93 ? 7.883 -6.367 1.225 1 98.19 93 TRP A O 1
ATOM 774 N N . HIS A 1 94 ? 7.344 -6.602 -0.905 1 98.81 94 HIS A N 1
ATOM 775 C CA . HIS A 1 94 ? 5.906 -6.598 -0.648 1 98.81 94 HIS A CA 1
ATOM 776 C C . HIS A 1 94 ? 5.379 -8.016 -0.469 1 98.81 94 HIS A C 1
ATOM 778 O O . HIS A 1 94 ? 5.602 -8.883 -1.32 1 98.81 94 HIS A O 1
ATOM 784 N N . ARG A 1 95 ? 4.668 -8.195 0.624 1 98.69 95 ARG A N 1
ATOM 785 C CA . ARG A 1 95 ? 3.902 -9.438 0.753 1 98.69 95 ARG A CA 1
ATOM 786 C C . ARG A 1 95 ? 2.596 -9.352 -0.028 1 98.69 95 ARG A C 1
ATOM 788 O O . ARG A 1 95 ? 1.787 -8.445 0.199 1 98.69 95 ARG A O 1
ATOM 795 N N . ILE A 1 96 ? 2.404 -10.281 -0.929 1 98.94 96 ILE A N 1
ATOM 796 C CA . ILE A 1 96 ? 1.186 -10.336 -1.731 1 98.94 96 ILE A CA 1
ATOM 797 C C . ILE A 1 96 ? 0.328 -11.516 -1.292 1 98.94 96 ILE A C 1
ATOM 799 O O . ILE A 1 96 ? 0.827 -12.633 -1.155 1 98.94 96 ILE A O 1
ATOM 803 N N . SER A 1 97 ? -0.912 -11.258 -1.092 1 98.88 97 SER A N 1
ATOM 804 C CA . SER A 1 97 ? -1.867 -12.305 -0.756 1 98.88 97 SER A CA 1
ATOM 805 C C . SER A 1 97 ? -2.955 -12.422 -1.817 1 98.88 97 SER A C 1
ATOM 807 O O . SER A 1 97 ? -3.59 -11.43 -2.176 1 98.88 97 SER A O 1
ATOM 809 N N . VAL A 1 98 ? -3.234 -13.617 -2.219 1 98.88 98 VAL A N 1
ATOM 810 C CA . VAL A 1 98 ? -4.238 -13.859 -3.248 1 98.88 98 VAL A CA 1
ATOM 811 C C . VAL A 1 98 ? -5.336 -14.766 -2.691 1 98.88 98 VAL A C 1
ATOM 813 O O . VAL A 1 98 ? -5.102 -15.945 -2.42 1 98.88 98 VAL A O 1
ATOM 816 N N . PHE A 1 99 ? -6.52 -14.234 -2.604 1 98.19 99 PHE A N 1
ATOM 817 C CA . PHE A 1 99 ? -7.637 -14.969 -2.025 1 98.19 99 PHE A CA 1
ATOM 818 C C . PHE A 1 99 ? -8.586 -15.453 -3.115 1 98.19 99 PHE A C 1
ATOM 820 O O . PHE A 1 99 ? -9.164 -16.547 -3.01 1 98.19 99 PHE A O 1
ATOM 827 N N . LYS A 1 100 ? -8.781 -14.641 -4.125 1 97.56 100 LYS A N 1
ATOM 828 C CA . LYS A 1 100 ? -9.742 -14.969 -5.172 1 97.56 100 LYS A CA 1
ATOM 829 C C . LYS A 1 100 ? -9.453 -16.344 -5.773 1 97.56 100 LYS A C 1
ATOM 831 O O . LYS A 1 100 ? -8.352 -16.578 -6.281 1 97.56 100 LYS A O 1
ATOM 836 N N . PRO A 1 101 ? -10.398 -17.156 -5.809 1 97.12 101 PRO A N 1
ATOM 837 C CA . PRO A 1 101 ? -10.148 -18.547 -6.145 1 97.12 101 PRO A CA 1
ATOM 838 C C . PRO A 1 101 ? -9.477 -18.719 -7.508 1 97.12 101 PRO A C 1
ATOM 840 O O . PRO A 1 101 ? -8.43 -19.359 -7.613 1 97.12 101 PRO A O 1
ATOM 843 N N . TYR A 1 102 ? -10.023 -18.188 -8.555 1 97.69 102 TYR A N 1
ATOM 844 C CA . TYR A 1 102 ? -9.461 -18.375 -9.891 1 97.69 102 TYR A CA 1
ATOM 845 C C . TYR A 1 102 ? -8.055 -17.797 -9.969 1 97.69 102 TYR A C 1
ATOM 847 O O . TYR A 1 102 ? -7.141 -18.438 -10.484 1 97.69 102 TYR A O 1
ATOM 855 N N . LEU A 1 103 ? -7.863 -16.656 -9.406 1 98.69 103 LEU A N 1
ATOM 856 C CA . LEU A 1 103 ? -6.559 -16.016 -9.406 1 98.69 103 LEU A CA 1
ATOM 857 C C . LEU A 1 103 ? -5.566 -16.781 -8.539 1 98.69 103 LEU A C 1
ATOM 859 O O . LEU A 1 103 ? -4.406 -16.938 -8.922 1 98.69 103 LEU A O 1
ATOM 863 N N . ARG A 1 104 ? -6.098 -17.156 -7.461 1 98.62 104 ARG A N 1
ATOM 864 C CA . ARG A 1 104 ? -5.277 -17.922 -6.527 1 98.62 104 ARG A CA 1
ATOM 865 C C . ARG A 1 104 ? -4.711 -19.172 -7.191 1 98.62 104 ARG A C 1
ATOM 867 O O . ARG A 1 104 ? -3.512 -19.438 -7.098 1 98.62 104 ARG A O 1
ATOM 874 N N . ASN A 1 105 ? -5.535 -19.922 -7.914 1 98.06 105 ASN A N 1
ATOM 875 C CA . ASN A 1 105 ? -5.117 -21.141 -8.602 1 98.06 105 ASN A CA 1
ATOM 876 C C . ASN A 1 105 ? -4.102 -20.844 -9.703 1 98.06 105 ASN A C 1
ATOM 878 O O . ASN A 1 105 ? -3.102 -21.547 -9.844 1 98.06 105 ASN A O 1
ATOM 882 N N . THR A 1 106 ? -4.363 -19.828 -10.445 1 98.19 106 THR A N 1
ATOM 883 C CA . THR A 1 106 ? -3.471 -19.422 -11.531 1 98.19 106 THR A CA 1
ATOM 884 C C . THR A 1 106 ? -2.092 -19.062 -10.992 1 98.19 106 THR A C 1
ATOM 886 O O . THR A 1 106 ? -1.073 -19.516 -11.516 1 98.19 106 THR A O 1
ATOM 889 N N . VAL A 1 107 ? -2.066 -18.297 -9.938 1 98.69 107 VAL A N 1
ATOM 890 C CA . VAL A 1 107 ? -0.809 -17.844 -9.352 1 98.69 107 VAL A CA 1
ATOM 891 C C . VAL A 1 107 ? -0.057 -19.031 -8.766 1 98.69 107 VAL A C 1
ATOM 893 O O . VAL A 1 107 ? 1.145 -19.188 -8.992 1 98.69 107 VAL A O 1
ATOM 896 N N . TYR A 1 108 ? -0.764 -19.828 -8.094 1 98.62 108 TYR A N 1
ATOM 897 C CA . TYR A 1 108 ? -0.133 -20.969 -7.449 1 98.62 108 TYR A CA 1
ATOM 898 C C . TYR A 1 108 ? 0.447 -21.938 -8.484 1 98.62 108 TYR A C 1
ATOM 900 O O . TYR A 1 108 ? 1.543 -22.469 -8.297 1 98.62 108 TYR A O 1
ATOM 908 N N . GLN A 1 109 ? -0.177 -22.094 -9.586 1 97.81 109 GLN A N 1
ATOM 909 C CA . GLN A 1 109 ? 0.194 -23.094 -10.57 1 97.81 109 GLN A CA 1
ATOM 910 C C . GLN A 1 109 ? 1.288 -22.578 -11.5 1 97.81 109 GLN A C 1
ATOM 912 O O . GLN A 1 109 ? 2.188 -23.328 -11.891 1 97.81 109 GLN A O 1
ATOM 917 N N . TYR A 1 110 ? 1.272 -21.328 -11.82 1 97.31 110 TYR A N 1
ATOM 918 C CA . TYR A 1 110 ? 2.066 -20.906 -12.969 1 97.31 110 TYR A CA 1
ATOM 919 C C . TYR A 1 110 ? 3.121 -19.891 -12.57 1 97.31 110 TYR A C 1
ATOM 921 O O . TYR A 1 110 ? 4.109 -19.688 -13.281 1 97.31 110 TYR A O 1
ATOM 929 N N . LEU A 1 111 ? 2.941 -19.219 -11.461 1 97.81 111 LEU A N 1
ATOM 930 C CA . LEU A 1 111 ? 3.898 -18.188 -11.078 1 97.81 111 LEU A CA 1
ATOM 931 C C . LEU A 1 111 ? 5.125 -18.797 -10.414 1 97.81 111 LEU A C 1
ATOM 933 O O . LEU A 1 111 ? 5 -19.703 -9.586 1 97.81 111 LEU A O 1
ATOM 937 N N . LYS A 1 112 ? 6.277 -18.234 -10.773 1 97.44 112 LYS A N 1
ATOM 938 C CA . LYS A 1 112 ? 7.539 -18.734 -10.227 1 97.44 112 LYS A CA 1
ATOM 939 C C . LYS A 1 112 ? 8.445 -17.578 -9.812 1 97.44 112 LYS A C 1
ATOM 941 O O . LYS A 1 112 ? 8.328 -16.469 -10.344 1 97.44 112 LYS A O 1
ATOM 946 N N . LYS A 1 113 ? 9.312 -17.938 -8.906 1 97.38 113 LYS A N 1
ATOM 947 C CA . LYS A 1 113 ? 10.344 -16.984 -8.531 1 97.38 113 LYS A CA 1
ATOM 948 C C . LYS A 1 113 ? 11.047 -16.422 -9.766 1 97.38 113 LYS A C 1
ATOM 950 O O . LYS A 1 113 ? 11.336 -17.156 -10.711 1 97.38 113 LYS A O 1
ATOM 955 N N . GLY A 1 114 ? 11.25 -15.141 -9.719 1 96.19 114 GLY A N 1
ATOM 956 C CA . GLY A 1 114 ? 12.023 -14.523 -10.781 1 96.19 114 GLY A CA 1
ATOM 957 C C . GLY A 1 114 ? 11.164 -13.945 -11.891 1 96.19 114 GLY A C 1
ATOM 958 O O . GLY A 1 114 ? 11.641 -13.164 -12.711 1 96.19 114 GLY A O 1
ATOM 959 N N . VAL A 1 115 ? 9.914 -14.297 -11.953 1 96.44 115 VAL A N 1
ATOM 960 C CA . VAL A 1 115 ? 9 -13.789 -12.977 1 96.44 115 VAL A CA 1
ATOM 961 C C . VAL A 1 115 ? 8.586 -12.359 -12.633 1 96.44 115 VAL A C 1
ATOM 963 O O . VAL A 1 115 ? 8.32 -12.047 -11.469 1 96.44 115 VAL A O 1
ATOM 966 N N . ARG A 1 116 ? 8.477 -11.477 -13.672 1 97.25 116 ARG A N 1
ATOM 967 C CA . ARG A 1 116 ? 7.965 -10.125 -13.492 1 97.25 116 ARG A CA 1
ATOM 968 C C . ARG A 1 116 ? 6.441 -10.109 -13.539 1 97.25 116 ARG A C 1
ATOM 970 O O . ARG A 1 116 ? 5.832 -10.727 -14.414 1 97.25 116 ARG A O 1
ATOM 977 N N . VAL A 1 117 ? 5.875 -9.359 -12.578 1 98.56 117 VAL A N 1
ATOM 978 C CA . VAL A 1 117 ? 4.418 -9.297 -12.562 1 98.56 117 VAL A CA 1
ATOM 979 C C . VAL A 1 117 ? 3.965 -7.891 -12.18 1 98.56 117 VAL A C 1
ATOM 981 O O . VAL A 1 117 ? 4.719 -7.137 -11.562 1 98.56 117 VAL A O 1
ATOM 984 N N . TYR A 1 118 ? 2.857 -7.562 -12.711 1 98.88 118 TYR A N 1
ATOM 985 C CA . TYR A 1 118 ? 2.084 -6.422 -12.234 1 98.88 118 TYR A CA 1
ATOM 986 C C . TYR A 1 118 ? 0.974 -6.867 -11.289 1 98.88 118 TYR A C 1
ATOM 988 O O . TYR A 1 118 ? 0.227 -7.797 -11.594 1 98.88 118 TYR A O 1
ATOM 996 N N . VAL A 1 119 ? 0.903 -6.266 -10.047 1 98.94 119 VAL A N 1
ATOM 997 C CA . VAL A 1 119 ? -0.113 -6.59 -9.047 1 98.94 119 VAL A CA 1
ATOM 998 C C . VAL A 1 119 ? -0.949 -5.352 -8.734 1 98.94 119 VAL A C 1
ATOM 1000 O O . VAL A 1 119 ? -0.404 -4.273 -8.484 1 98.94 119 VAL A O 1
ATOM 1003 N N . GLN A 1 120 ? -2.191 -5.477 -8.844 1 98.94 120 GLN A N 1
ATOM 1004 C CA . GLN A 1 120 ? -3.145 -4.484 -8.359 1 98.94 120 GLN A CA 1
ATOM 1005 C C . GLN A 1 120 ? -3.982 -5.043 -7.211 1 98.94 120 GLN A C 1
ATOM 1007 O O . GLN A 1 120 ? -4.492 -6.16 -7.293 1 98.94 120 GLN A O 1
ATOM 1012 N N . GLY A 1 121 ? -4.133 -4.25 -6.133 1 98.88 121 GLY A N 1
ATOM 1013 C CA . GLY A 1 121 ? -4.887 -4.719 -4.98 1 98.88 121 GLY A CA 1
ATOM 1014 C C . GLY A 1 121 ? -5.062 -3.658 -3.912 1 98.88 121 GLY A C 1
ATOM 1015 O O . GLY A 1 121 ? -5.117 -2.465 -4.219 1 98.88 121 GLY A O 1
ATOM 1016 N N . ARG A 1 122 ? -5.277 -4.102 -2.682 1 98.62 122 ARG A N 1
ATOM 1017 C CA . ARG A 1 122 ? -5.484 -3.195 -1.558 1 98.62 122 ARG A CA 1
ATOM 1018 C C . ARG A 1 122 ? -4.543 -3.525 -0.405 1 98.62 122 ARG A C 1
ATOM 1020 O O . ARG A 1 122 ? -4.164 -4.684 -0.219 1 98.62 122 ARG A O 1
ATOM 1027 N N . ILE A 1 123 ? -4.23 -2.502 0.345 1 98.81 123 ILE A N 1
ATOM 1028 C CA . ILE A 1 123 ? -3.354 -2.662 1.498 1 98.81 123 ILE A CA 1
ATOM 1029 C C . ILE A 1 123 ? -4.168 -3.109 2.709 1 98.81 123 ILE A C 1
ATOM 1031 O O . ILE A 1 123 ? -5.168 -2.479 3.061 1 98.81 123 ILE A O 1
ATOM 1035 N N . MET A 1 124 ? -3.775 -4.172 3.277 1 98.38 124 MET A N 1
ATOM 1036 C CA . MET A 1 124 ? -4.457 -4.699 4.453 1 98.38 124 MET A CA 1
ATOM 1037 C C . MET A 1 124 ? -3.473 -4.934 5.594 1 98.38 124 MET A C 1
ATOM 1039 O O . MET A 1 124 ? -2.385 -5.469 5.383 1 98.38 124 MET A O 1
ATOM 1043 N N . TYR A 1 125 ? -3.859 -4.473 6.77 1 97.06 125 TYR A N 1
ATOM 1044 C CA . TYR A 1 125 ? -3.029 -4.66 7.953 1 97.06 125 TYR A CA 1
ATOM 1045 C C . TYR A 1 125 ? -3.607 -5.742 8.859 1 97.06 125 TYR A C 1
ATOM 1047 O O . TYR A 1 125 ? -4.828 -5.867 8.984 1 97.06 125 TYR A O 1
ATOM 1055 N N . GLY A 1 126 ? -2.766 -6.531 9.344 1 94.06 126 GLY A N 1
ATOM 1056 C CA . GLY A 1 126 ? -3.129 -7.551 10.312 1 94.06 126 GLY A CA 1
ATOM 1057 C C . GLY A 1 126 ? -2.285 -7.508 11.57 1 94.06 126 GLY A C 1
ATOM 1058 O O . GLY A 1 126 ? -1.434 -6.629 11.727 1 94.06 126 GLY A O 1
ATOM 1059 N N . GLU A 1 127 ? -2.686 -8.352 12.547 1 91.44 127 GLU A N 1
ATOM 1060 C CA . GLU A 1 127 ? -1.941 -8.445 13.797 1 91.44 127 GLU A CA 1
ATOM 1061 C C . GLU A 1 127 ? -1.564 -9.891 14.117 1 91.44 127 GLU A C 1
ATOM 1063 O O . GLU A 1 127 ? -2.361 -10.805 13.898 1 91.44 127 GLU A O 1
ATOM 1068 N N . ILE A 1 128 ? -0.329 -9.984 14.453 1 84.25 128 ILE A N 1
ATOM 1069 C CA . ILE A 1 128 ? 0.117 -11.305 14.898 1 84.25 128 ILE A CA 1
ATOM 1070 C C . ILE A 1 128 ? 0.773 -11.188 16.266 1 84.25 128 ILE A C 1
ATOM 1072 O O . ILE A 1 128 ? 1.454 -10.203 16.562 1 84.25 128 ILE A O 1
ATOM 1076 N N . ILE A 1 129 ? 0.435 -12.211 17.094 1 85.25 129 ILE A N 1
ATOM 1077 C CA . ILE A 1 129 ? 1.049 -12.281 18.422 1 85.25 129 ILE A CA 1
ATOM 1078 C C . ILE A 1 129 ? 2.17 -13.312 18.422 1 85.25 129 ILE A C 1
ATOM 1080 O O . ILE A 1 129 ? 1.949 -14.477 18.062 1 85.25 129 ILE A O 1
ATOM 1084 N N . ASP A 1 130 ? 3.293 -12.859 18.766 1 77.81 130 ASP A N 1
ATOM 1085 C CA . ASP A 1 130 ? 4.41 -13.797 18.734 1 77.81 130 ASP A CA 1
ATOM 1086 C C . ASP A 1 130 ? 4.422 -14.68 19.984 1 77.81 130 ASP A C 1
ATOM 1088 O O . ASP A 1 130 ? 3.52 -14.594 20.812 1 77.81 130 ASP A O 1
ATOM 1092 N N . GLN A 1 131 ? 5.305 -15.664 19.969 1 79.88 131 GLN A N 1
ATOM 1093 C CA . GLN A 1 131 ? 5.406 -16.641 21.047 1 79.88 131 GLN A CA 1
ATOM 1094 C C . GLN A 1 131 ? 5.621 -15.953 22.391 1 79.88 131 GLN A C 1
ATOM 1096 O O . GLN A 1 131 ? 5.285 -16.516 23.438 1 79.88 131 GLN A O 1
ATOM 1101 N N . ARG A 1 132 ? 6.117 -14.797 22.359 1 79.75 132 ARG A N 1
ATOM 1102 C CA . ARG A 1 132 ? 6.402 -14.07 23.594 1 79.75 132 ARG A CA 1
ATOM 1103 C C . ARG A 1 132 ? 5.238 -13.164 23.984 1 79.75 132 ARG A C 1
ATOM 1105 O O . ARG A 1 132 ? 5.34 -12.383 24.922 1 79.75 132 ARG A O 1
ATOM 1112 N N . GLY A 1 133 ? 4.199 -13.188 23.172 1 79.38 133 GLY A N 1
ATOM 1113 C CA . GLY A 1 133 ? 3.002 -12.43 23.5 1 79.38 133 GLY A CA 1
ATOM 1114 C C . GLY A 1 133 ? 3.01 -11.023 22.922 1 79.38 133 GLY A C 1
ATOM 1115 O O . GLY A 1 133 ? 2.127 -10.219 23.219 1 79.38 133 GLY A O 1
ATOM 1116 N N . ASN A 1 134 ? 4.059 -10.75 22.219 1 80.31 134 ASN A N 1
ATOM 1117 C CA . ASN A 1 134 ? 4.129 -9.422 21.641 1 80.31 134 ASN A CA 1
ATOM 1118 C C . ASN A 1 134 ? 3.316 -9.328 20.359 1 80.31 134 ASN A C 1
ATOM 1120 O O . ASN A 1 134 ? 3.352 -10.242 19.531 1 80.31 134 ASN A O 1
ATOM 1124 N N . GLN A 1 135 ? 2.592 -8.195 20.266 1 83.94 135 GLN A N 1
ATOM 1125 C CA . GLN A 1 135 ? 1.771 -7.965 19.094 1 83.94 135 GLN A CA 1
ATOM 1126 C C . GLN A 1 135 ? 2.574 -7.277 17.984 1 83.94 135 GLN A C 1
ATOM 1128 O O . GLN A 1 135 ? 3.25 -6.277 18.234 1 83.94 135 GLN A O 1
ATOM 1133 N N . HIS A 1 136 ? 2.512 -7.922 16.766 1 84.88 136 HIS A N 1
ATOM 1134 C CA . HIS A 1 136 ? 3.164 -7.34 15.594 1 84.88 136 HIS A CA 1
ATOM 1135 C C . HIS A 1 136 ? 2.158 -7.043 14.484 1 84.88 136 HIS A C 1
ATOM 1137 O O . HIS A 1 136 ? 1.262 -7.852 14.227 1 84.88 136 HIS A O 1
ATOM 1143 N N . VAL A 1 137 ? 2.373 -5.816 13.961 1 89.38 137 VAL A N 1
ATOM 1144 C CA . VAL A 1 137 ? 1.522 -5.473 12.828 1 89.38 137 VAL A CA 1
ATOM 1145 C C . VAL A 1 137 ? 2.088 -6.09 11.547 1 89.38 137 VAL A C 1
ATOM 1147 O O . VAL A 1 137 ? 3.301 -6.062 11.32 1 89.38 137 VAL A O 1
ATOM 1150 N N . THR A 1 138 ? 1.22 -6.691 10.82 1 94.19 138 THR A N 1
ATOM 1151 C CA . THR A 1 138 ? 1.599 -7.223 9.516 1 94.19 138 THR A CA 1
ATOM 1152 C C . THR A 1 138 ? 0.923 -6.441 8.391 1 94.19 138 THR A C 1
ATOM 1154 O O . THR A 1 138 ? -0.107 -5.797 8.609 1 94.19 138 THR A O 1
ATOM 1157 N N . THR A 1 139 ? 1.615 -6.387 7.27 1 97.88 139 THR A N 1
ATOM 1158 C CA . THR A 1 139 ? 1.06 -5.746 6.082 1 97.88 139 THR A CA 1
ATOM 1159 C C . THR A 1 139 ? 1.055 -6.711 4.902 1 97.88 139 THR A C 1
ATOM 1161 O O . THR A 1 139 ? 2.033 -7.426 4.672 1 97.88 139 THR A O 1
ATOM 1164 N N . THR A 1 140 ? -0.044 -6.719 4.211 1 98.44 140 THR A N 1
ATOM 1165 C CA . THR A 1 140 ? -0.134 -7.48 2.969 1 98.44 140 THR A CA 1
ATOM 1166 C C . THR A 1 140 ? -0.89 -6.691 1.903 1 98.44 140 THR A C 1
ATOM 1168 O O . THR A 1 140 ? -1.738 -5.855 2.227 1 98.44 140 THR A O 1
ATOM 1171 N N . ILE A 1 141 ? -0.451 -6.871 0.715 1 98.88 141 ILE A N 1
ATOM 1172 C CA . ILE A 1 141 ? -1.249 -6.414 -0.417 1 98.88 141 ILE A CA 1
ATOM 1173 C C . ILE A 1 141 ? -2.162 -7.543 -0.893 1 98.88 141 ILE A C 1
ATOM 1175 O O . ILE A 1 141 ? -1.69 -8.547 -1.435 1 98.88 141 ILE A O 1
ATOM 1179 N N . VAL A 1 142 ? -3.441 -7.367 -0.637 1 98.75 142 VAL A N 1
ATOM 1180 C CA . VAL A 1 142 ? -4.418 -8.328 -1.13 1 98.75 142 VAL A CA 1
ATOM 1181 C C . VAL A 1 142 ? -4.688 -8.086 -2.611 1 98.75 142 VAL A C 1
ATOM 1183 O O . VAL A 1 142 ? -5.25 -7.051 -2.98 1 98.75 142 VAL A O 1
ATOM 1186 N N . ALA A 1 143 ? -4.363 -9.086 -3.414 1 98.94 143 ALA A N 1
ATOM 1187 C CA . ALA A 1 143 ? -4.395 -8.891 -4.863 1 98.94 143 ALA A CA 1
ATOM 1188 C C . ALA A 1 143 ? -5.816 -9.039 -5.402 1 98.94 143 ALA A C 1
ATOM 1190 O O . ALA A 1 143 ? -6.5 -10.023 -5.105 1 98.94 143 ALA A O 1
ATOM 1191 N N . ASP A 1 144 ? -6.184 -8.047 -6.199 1 98.56 144 ASP A N 1
ATOM 1192 C CA . ASP A 1 144 ? -7.391 -8.156 -7.012 1 98.56 144 ASP A CA 1
ATOM 1193 C C . ASP A 1 144 ? -7.074 -8.695 -8.398 1 98.56 144 ASP A C 1
ATOM 1195 O O . ASP A 1 144 ? -7.918 -9.352 -9.023 1 98.56 144 ASP A O 1
ATOM 1199 N N . ASP A 1 145 ? -5.84 -8.359 -8.836 1 98.81 145 ASP A N 1
ATOM 1200 C CA . ASP A 1 145 ? -5.375 -8.844 -10.125 1 98.81 145 ASP A CA 1
ATOM 1201 C C . ASP A 1 145 ? -3.857 -9.016 -10.133 1 98.81 145 ASP A C 1
ATOM 1203 O O . ASP A 1 145 ? -3.143 -8.297 -9.43 1 98.81 145 ASP A O 1
ATOM 1207 N N . VAL A 1 146 ? -3.463 -10 -10.891 1 98.81 146 VAL A N 1
ATOM 1208 C CA . VAL A 1 146 ? -2.049 -10.266 -11.141 1 98.81 146 VAL A CA 1
ATOM 1209 C C . VAL A 1 146 ? -1.82 -10.508 -12.625 1 98.81 146 VAL A C 1
ATOM 1211 O O . VAL A 1 146 ? -2.412 -11.422 -13.211 1 98.81 146 VAL A O 1
ATOM 1214 N N . ILE A 1 147 ? -0.934 -9.695 -13.18 1 98.5 147 ILE A N 1
ATOM 1215 C CA . ILE A 1 147 ? -0.616 -9.836 -14.602 1 98.5 147 ILE A CA 1
ATOM 1216 C C . ILE A 1 147 ? 0.832 -10.297 -14.758 1 98.5 147 ILE A C 1
ATOM 1218 O O . ILE A 1 147 ? 1.759 -9.609 -14.328 1 98.5 147 ILE A O 1
ATOM 1222 N N . PHE A 1 148 ? 1.041 -11.391 -15.422 1 97.62 148 PHE A N 1
ATOM 1223 C CA . PHE A 1 148 ? 2.371 -11.93 -15.688 1 97.62 148 PHE A CA 1
ATOM 1224 C C . PHE A 1 148 ? 3.02 -11.195 -16.859 1 97.62 148 PHE A C 1
ATOM 1226 O O . PHE A 1 148 ? 2.416 -11.062 -17.922 1 97.62 148 PHE A O 1
ATOM 1233 N N . LEU A 1 149 ? 4.18 -10.594 -16.828 1 94.5 149 LEU A N 1
ATOM 1234 C CA . LEU A 1 149 ? 4.824 -9.828 -17.891 1 94.5 149 LEU A CA 1
ATOM 1235 C C . LEU A 1 149 ? 6.004 -10.594 -18.484 1 94.5 149 LEU A C 1
ATOM 1237 O O . LEU A 1 149 ? 6.5 -10.25 -19.562 1 94.5 149 LEU A O 1
ATOM 1241 N N . GLY A 1 150 ? 6.75 -11.469 -17.906 1 75 150 GLY A N 1
ATOM 1242 C CA . GLY A 1 150 ? 7.883 -12.188 -18.469 1 75 150 GLY A CA 1
ATOM 1243 C C . GLY A 1 150 ? 7.617 -13.672 -18.656 1 75 150 GLY A C 1
ATOM 1244 O O . GLY A 1 150 ? 6.613 -14.195 -18.172 1 75 150 GLY A O 1
ATOM 1245 N N . SER A 1 151 ? 8.359 -14.219 -19.766 1 60.31 151 SER A N 1
ATOM 1246 C CA . SER A 1 151 ? 8.258 -15.625 -20.141 1 60.31 151 SER A CA 1
ATOM 1247 C C . SER A 1 151 ? 8.766 -16.531 -19.031 1 60.31 151 SER A C 1
ATOM 1249 O O . SER A 1 151 ? 9.773 -16.234 -18.391 1 60.31 151 SER A O 1
ATOM 1251 N N . THR A 1 152 ? 7.953 -17.094 -18.234 1 52.81 152 THR A N 1
ATOM 1252 C CA . THR A 1 152 ? 8.438 -18.156 -17.344 1 52.81 152 THR A CA 1
ATOM 1253 C C . THR A 1 152 ? 9.547 -18.953 -18.016 1 52.81 152 THR A C 1
ATOM 1255 O O . THR A 1 152 ? 10.516 -19.359 -17.359 1 52.81 152 THR A O 1
ATOM 1258 N N . ASN A 1 153 ? 9.32 -19.609 -19.078 1 46.94 153 ASN A N 1
ATOM 1259 C CA . ASN A 1 153 ? 9.977 -20.781 -19.656 1 46.94 153 ASN A CA 1
ATOM 1260 C C . ASN A 1 153 ? 11.328 -20.406 -20.266 1 46.94 153 ASN A C 1
ATOM 1262 O O . ASN A 1 153 ? 12 -21.25 -20.859 1 46.94 153 ASN A O 1
ATOM 1266 N N . LYS A 1 154 ? 11.578 -19.172 -20.906 1 46.03 154 LYS A N 1
ATOM 1267 C CA . LYS A 1 154 ? 12.562 -19.438 -21.953 1 46.03 154 LYS A CA 1
ATOM 1268 C C . LYS A 1 154 ? 13.945 -19.672 -21.359 1 46.03 154 LYS A C 1
ATOM 1270 O O . LYS A 1 154 ? 14.578 -18.75 -20.844 1 46.03 154 LYS A O 1
ATOM 1275 N N . THR A 1 155 ? 14.141 -20.734 -20.531 1 41.44 155 THR A N 1
ATOM 1276 C CA . THR A 1 155 ? 15.516 -21.219 -20.531 1 41.44 155 THR A CA 1
ATOM 1277 C C . THR A 1 155 ? 16.203 -20.953 -21.859 1 41.44 155 THR A C 1
ATOM 1279 O O . THR A 1 155 ? 15.781 -21.469 -22.891 1 41.44 155 THR A O 1
ATOM 1282 N N . VAL A 1 156 ? 16.531 -19.75 -22.172 1 40.84 156 VAL A N 1
ATOM 1283 C CA . VAL A 1 156 ? 17.438 -19.609 -23.297 1 40.84 156 VAL A CA 1
ATOM 1284 C C . VAL A 1 156 ? 18.453 -20.75 -23.312 1 40.84 156 VAL A C 1
ATOM 1286 O O . VAL A 1 156 ? 19.281 -20.859 -22.406 1 40.84 156 VAL A O 1
ATOM 1289 N N . GLU A 1 157 ? 18.062 -22.016 -23.578 1 38.41 157 GLU A N 1
ATOM 1290 C CA . GLU A 1 157 ? 19.078 -22.906 -24.156 1 38.41 157 GLU A CA 1
ATOM 1291 C C . GLU A 1 157 ? 19.891 -22.188 -25.234 1 38.41 157 GLU A C 1
ATOM 1293 O O . GLU A 1 157 ? 19.359 -21.828 -26.281 1 38.41 157 GLU A O 1
ATOM 1298 N N . SER A 1 158 ? 20.734 -21.219 -24.906 1 40.56 158 SER A N 1
ATOM 1299 C CA . SER A 1 158 ? 21.812 -20.969 -25.844 1 40.56 158 SER A CA 1
ATOM 1300 C C . SER A 1 158 ? 22.234 -22.25 -26.562 1 40.56 158 SER A C 1
ATOM 1302 O O . SER A 1 158 ? 22.625 -23.219 -25.906 1 40.56 158 SER A O 1
ATOM 1304 N N . GLU A 1 159 ? 21.578 -22.719 -27.625 1 37.16 159 GLU A N 1
ATOM 1305 C CA . GLU A 1 159 ? 22.203 -23.562 -28.625 1 37.16 159 GLU A CA 1
ATOM 1306 C C . GLU A 1 159 ? 23.625 -23.078 -28.922 1 37.16 159 GLU A C 1
AT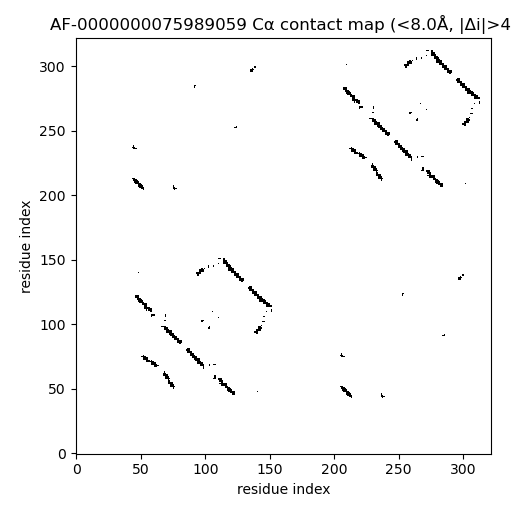OM 1308 O O . GLU A 1 159 ? 23.828 -21.953 -29.391 1 37.16 159 GLU A O 1
ATOM 1313 N N . VAL A 1 160 ? 24.625 -23.328 -28.078 1 37.91 160 VAL A N 1
ATOM 1314 C CA . VAL A 1 160 ? 26.016 -23.406 -28.531 1 37.91 160 VAL A CA 1
ATOM 1315 C C . VAL A 1 160 ? 26.078 -24.109 -29.891 1 37.91 160 VAL A C 1
ATOM 1317 O O . VAL A 1 160 ? 25.641 -25.25 -30.016 1 37.91 160 VAL A O 1
ATOM 1320 N N . GLU A 1 161 ? 25.703 -23.422 -31.062 1 30.28 161 GLU A N 1
ATOM 1321 C CA . GLU A 1 161 ? 26.469 -23.828 -32.219 1 30.28 161 GLU A CA 1
ATOM 1322 C C . GLU A 1 161 ? 27.922 -23.422 -32.094 1 30.28 161 GLU A C 1
ATOM 1324 O O . GLU A 1 161 ? 28.234 -22.375 -31.516 1 30.28 161 GLU A O 1
ATOM 1329 N N . MET B 1 1 ? 3.309 30.172 -70 1 23.73 1 MET B N 1
ATOM 1330 C CA . MET B 1 1 ? 3.418 28.719 -70.125 1 23.73 1 MET B CA 1
ATOM 1331 C C . MET B 1 1 ? 4.859 28.266 -70 1 23.73 1 MET B C 1
ATOM 1333 O O . MET B 1 1 ? 5.125 27.062 -69.875 1 23.73 1 MET B O 1
ATOM 1337 N N . TRP B 1 2 ? 5.895 29.172 -70.125 1 25.03 2 TRP B N 1
ATOM 1338 C CA . TRP B 1 2 ? 7.211 28.906 -70.688 1 25.03 2 TRP B CA 1
ATOM 1339 C C . TRP B 1 2 ? 8.117 28.234 -69.688 1 25.03 2 TRP B C 1
ATOM 1341 O O . TRP B 1 2 ? 8.188 28.656 -68.562 1 25.03 2 TRP B O 1
ATOM 1351 N N . LYS B 1 3 ? 8.594 26.969 -70.062 1 23.23 3 LYS B N 1
ATOM 1352 C CA . LYS B 1 3 ? 9.289 25.797 -69.562 1 23.23 3 LYS B CA 1
ATOM 1353 C C . LYS B 1 3 ? 10.742 26.125 -69.25 1 23.23 3 LYS B C 1
ATOM 1355 O O . LYS B 1 3 ? 11.523 26.469 -70.125 1 23.23 3 LYS B O 1
ATOM 1360 N N . ARG B 1 4 ? 11.039 26.844 -68.125 1 26.17 4 ARG B N 1
ATOM 1361 C CA . ARG B 1 4 ? 12.273 27.25 -67.438 1 26.17 4 ARG B CA 1
ATOM 1362 C C . ARG B 1 4 ? 13.188 26.047 -67.188 1 26.17 4 ARG B C 1
ATOM 1364 O O . ARG B 1 4 ? 13.148 25.422 -66.125 1 26.17 4 ARG B O 1
ATOM 1371 N N . ALA B 1 5 ? 13.258 25.062 -68.312 1 24.52 5 ALA B N 1
ATOM 1372 C CA . ALA B 1 5 ? 13.906 23.766 -68.188 1 24.52 5 ALA B CA 1
ATOM 1373 C C . ALA B 1 5 ? 15.414 23.922 -68 1 24.52 5 ALA B C 1
ATOM 1375 O O . ALA B 1 5 ? 16.141 24.234 -68.938 1 24.52 5 ALA B O 1
ATOM 1376 N N . LEU B 1 6 ? 15.859 24.797 -67 1 28.92 6 LEU B N 1
ATOM 1377 C CA . LEU B 1 6 ? 17.297 25.016 -67 1 28.92 6 LEU B CA 1
ATOM 1378 C C . LEU B 1 6 ? 18.047 23.688 -66.875 1 28.92 6 LEU B C 1
ATOM 1380 O O . LEU B 1 6 ? 17.812 22.922 -65.938 1 28.92 6 LEU B O 1
ATOM 1384 N N . THR B 1 7 ? 18.453 23.141 -68 1 24.89 7 THR B N 1
ATOM 1385 C CA . THR B 1 7 ? 19.125 21.891 -68.375 1 24.89 7 THR B CA 1
ATOM 1386 C C . THR B 1 7 ? 20.453 21.766 -67.625 1 24.89 7 THR B C 1
ATOM 1388 O O . THR B 1 7 ? 21.141 22.766 -67.438 1 24.89 7 THR B O 1
ATOM 1391 N N . CYS B 1 8 ? 20.562 20.875 -66.625 1 25.17 8 CYS B N 1
ATOM 1392 C CA . CYS B 1 8 ? 21.547 20.297 -65.688 1 25.17 8 CYS B CA 1
ATOM 1393 C C . CYS B 1 8 ? 22.75 19.766 -66.5 1 25.17 8 CYS B C 1
ATOM 1395 O O . CYS B 1 8 ? 22.656 18.734 -67.188 1 25.17 8 CYS B O 1
ATOM 1397 N N . PHE B 1 9 ? 23.266 20.656 -67.5 1 25.72 9 PHE B N 1
ATOM 1398 C CA . PHE B 1 9 ? 24.281 20.078 -68.375 1 25.72 9 PHE B CA 1
ATOM 1399 C C . PHE B 1 9 ? 25.391 19.438 -67.5 1 25.72 9 PHE B C 1
ATOM 1401 O O . PHE B 1 9 ? 25.922 20.047 -66.625 1 25.72 9 PHE B O 1
ATOM 1408 N N . ARG B 1 10 ? 25.484 18.109 -67.562 1 24.17 10 ARG B N 1
ATOM 1409 C CA . ARG B 1 10 ? 26.281 16.984 -67.062 1 24.17 10 ARG B CA 1
ATOM 1410 C C . ARG B 1 10 ? 27.719 17.109 -67.5 1 24.17 10 ARG B C 1
ATOM 1412 O O . ARG B 1 10 ? 28.094 16.641 -68.562 1 24.17 10 ARG B O 1
ATOM 1419 N N . GLN B 1 11 ? 28.266 18.359 -67.688 1 23.47 11 GLN B N 1
ATOM 1420 C CA . GLN B 1 11 ? 29.562 18.203 -68.375 1 23.47 11 GLN B CA 1
ATOM 1421 C C . GLN B 1 11 ? 30.5 17.344 -67.5 1 23.47 11 GLN B C 1
ATOM 1423 O O . GLN B 1 11 ? 30.844 17.688 -66.375 1 23.47 11 GLN B O 1
ATOM 1428 N N . GLN B 1 12 ? 30.359 16.031 -67.625 1 25.61 12 GLN B N 1
ATOM 1429 C CA . GLN B 1 12 ? 31.156 14.945 -67.062 1 25.61 12 GLN B CA 1
ATOM 1430 C C . GLN B 1 12 ? 32.625 15.078 -67.5 1 25.61 12 GLN B C 1
ATOM 1432 O O . GLN B 1 12 ? 33 14.852 -68.625 1 25.61 12 GLN B O 1
ATOM 1437 N N . LEU B 1 13 ? 33.219 16.344 -67.375 1 29.94 13 LEU B N 1
ATOM 1438 C CA . LEU B 1 13 ? 34.625 16.312 -67.812 1 29.94 13 LEU B CA 1
ATOM 1439 C C . LEU B 1 13 ? 35.375 15.188 -67.125 1 29.94 13 LEU B C 1
ATOM 1441 O O . LEU B 1 13 ? 35.406 15.086 -65.938 1 29.94 13 LEU B O 1
ATOM 1445 N N . HIS B 1 14 ? 35.594 14.109 -67.875 1 29 14 HIS B N 1
ATOM 1446 C CA . HIS B 1 14 ? 36.281 12.844 -67.688 1 29 14 HIS B CA 1
ATOM 1447 C C . HIS B 1 14 ? 37.75 13.086 -67.312 1 29 14 HIS B C 1
ATOM 1449 O O . HIS B 1 14 ? 38.625 12.93 -68.125 1 29 14 HIS B O 1
ATOM 1455 N N . LEU B 1 15 ? 38.188 14.281 -66.75 1 29.48 15 LEU B N 1
ATOM 1456 C CA . LEU B 1 15 ? 39.625 14.281 -66.625 1 29.48 15 LEU B CA 1
ATOM 1457 C C . LEU B 1 15 ? 40.125 13.102 -65.812 1 29.48 15 LEU B C 1
ATOM 1459 O O . LEU B 1 15 ? 39.75 12.969 -64.625 1 29.48 15 LEU B O 1
ATOM 1463 N N . ARG B 1 16 ? 40.438 11.992 -66.438 1 29.64 16 ARG B N 1
ATOM 1464 C CA . ARG B 1 16 ? 40.969 10.734 -65.938 1 29.64 16 ARG B CA 1
ATOM 1465 C C . ARG B 1 16 ? 42.312 10.953 -65.25 1 29.64 16 ARG B C 1
ATOM 1467 O O . ARG B 1 16 ? 43.375 10.992 -65.875 1 29.64 16 ARG B O 1
ATOM 1474 N N . GLN B 1 17 ? 42.562 12.164 -64.688 1 29.39 17 GLN B N 1
ATOM 1475 C CA . GLN B 1 17 ? 43.906 12.117 -64.125 1 29.39 17 GLN B CA 1
ATOM 1476 C C . GLN B 1 17 ? 44.094 10.922 -63.188 1 29.39 17 GLN B C 1
ATOM 1478 O O . GLN B 1 17 ? 43.219 10.648 -62.344 1 29.39 17 GLN B O 1
ATOM 1483 N N . ASN B 1 18 ? 44.781 9.883 -63.719 1 28.72 18 ASN B N 1
ATOM 1484 C CA . ASN B 1 18 ? 45.219 8.672 -63.062 1 28.72 18 ASN B CA 1
ATOM 1485 C C . ASN B 1 18 ? 45.938 8.992 -61.719 1 28.72 18 ASN B C 1
ATOM 1487 O O . ASN B 1 18 ? 47.094 9.422 -61.719 1 28.72 18 ASN B O 1
ATOM 1491 N N . VAL B 1 19 ? 45.5 9.914 -60.875 1 31.73 19 VAL B N 1
ATOM 1492 C CA . VAL B 1 19 ? 46.25 10.094 -59.625 1 31.73 19 VAL B CA 1
ATOM 1493 C C . VAL B 1 19 ? 46.312 8.766 -58.875 1 31.73 19 VAL B C 1
ATOM 1495 O O . VAL B 1 19 ? 45.344 8.055 -58.75 1 31.73 19 VAL B O 1
ATOM 1498 N N . ASN B 1 20 ? 47.5 8.062 -59.125 1 32.31 20 ASN B N 1
ATOM 1499 C CA . ASN B 1 20 ? 47.906 6.926 -58.281 1 32.31 20 ASN B CA 1
ATOM 1500 C C . ASN B 1 20 ? 47.625 7.176 -56.812 1 32.31 20 ASN B C 1
ATOM 1502 O O . ASN B 1 20 ? 48.188 8.078 -56.188 1 32.31 20 ASN B O 1
ATOM 1506 N N . CYS B 1 21 ? 46.406 7.316 -56.469 1 31.5 21 CYS B N 1
ATOM 1507 C CA . CYS B 1 21 ? 46.031 7.469 -55.062 1 31.5 21 CYS B CA 1
ATOM 1508 C C . CYS B 1 21 ? 46.719 6.406 -54.188 1 31.5 21 CYS B C 1
ATOM 1510 O O . CYS B 1 21 ? 46.688 5.219 -54.531 1 31.5 21 CYS B O 1
ATOM 1512 N N . PRO B 1 22 ? 47.844 6.812 -53.531 1 39 22 PRO B N 1
ATOM 1513 C CA . PRO B 1 22 ? 48.406 5.832 -52.625 1 39 22 PRO B CA 1
ATOM 1514 C C . PRO B 1 22 ? 47.344 5.062 -51.844 1 39 22 PRO B C 1
ATOM 1516 O O . PRO B 1 22 ? 46.312 5.625 -51.5 1 39 22 PRO B O 1
ATOM 1519 N N . LYS B 1 23 ? 47.281 3.742 -52.125 1 36.66 23 LYS B N 1
ATOM 1520 C CA . LYS B 1 23 ? 46.375 2.734 -51.625 1 36.66 23 LYS B CA 1
ATOM 1521 C C . LYS B 1 23 ? 46.094 2.953 -50.125 1 36.66 23 LYS B C 1
ATOM 1523 O O . LYS B 1 23 ? 44.938 2.975 -49.719 1 36.66 23 LYS B O 1
ATOM 1528 N N . ASN B 1 24 ? 47.094 2.523 -49.375 1 34.56 24 ASN B N 1
ATOM 1529 C CA . ASN B 1 24 ? 46.688 1.843 -48.156 1 34.56 24 ASN B CA 1
ATOM 1530 C C . ASN B 1 24 ? 46.281 2.836 -47.062 1 34.56 24 ASN B C 1
ATOM 1532 O O . ASN B 1 24 ? 47.125 3.26 -46.25 1 34.56 24 ASN B O 1
ATOM 1536 N N . VAL B 1 25 ? 45.844 4.023 -47.375 1 39.84 25 VAL B N 1
ATOM 1537 C CA . VAL B 1 25 ? 45.469 4.711 -46.156 1 39.84 25 VAL B CA 1
ATOM 1538 C C . VAL B 1 25 ? 44.5 3.842 -45.344 1 39.84 25 VAL B C 1
ATOM 1540 O O . VAL B 1 25 ? 43.375 3.553 -45.812 1 39.84 25 VAL B O 1
ATOM 1543 N N . ASN B 1 26 ? 45 2.807 -44.656 1 38 26 ASN B N 1
ATOM 1544 C CA . ASN B 1 26 ? 44.188 2.166 -43.625 1 38 26 ASN B CA 1
ATOM 1545 C C . ASN B 1 26 ? 43.438 3.195 -42.781 1 38 26 ASN B C 1
ATOM 1547 O O . ASN B 1 26 ? 44.062 4.016 -42.094 1 38 26 ASN B O 1
ATOM 1551 N N . PHE B 1 27 ? 42.344 3.764 -43.281 1 40.88 27 PHE B N 1
ATOM 1552 C CA . PHE B 1 27 ? 41.469 4.477 -42.375 1 40.88 27 PHE B CA 1
ATOM 1553 C C . PHE B 1 27 ? 41.281 3.697 -41.094 1 40.88 27 PHE B C 1
ATOM 1555 O O . PHE B 1 27 ? 40.812 2.559 -41.094 1 40.88 27 PHE B O 1
ATOM 1562 N N . ILE B 1 28 ? 42.219 3.861 -40.125 1 48.88 28 ILE B N 1
ATOM 1563 C CA . ILE B 1 28 ? 41.906 3.402 -38.781 1 48.88 28 ILE B CA 1
ATOM 1564 C C . ILE B 1 28 ? 40.469 3.748 -38.438 1 48.88 28 ILE B C 1
ATOM 1566 O O . ILE B 1 28 ? 40.094 4.922 -38.438 1 48.88 28 ILE B O 1
ATOM 1570 N N . LYS B 1 29 ? 39.594 2.842 -38.844 1 45.59 29 LYS B N 1
ATOM 1571 C CA . LYS B 1 29 ? 38.25 2.986 -38.281 1 45.59 29 LYS B CA 1
ATOM 1572 C C . LYS B 1 29 ? 38.312 3.373 -36.812 1 45.59 29 LYS B C 1
ATOM 1574 O O . LYS B 1 29 ? 39.062 2.777 -36.031 1 45.59 29 LYS B O 1
ATOM 1579 N N . PRO B 1 30 ? 38.156 4.621 -36.531 1 46.91 30 PRO B N 1
ATOM 1580 C CA . PRO B 1 30 ? 38.031 4.832 -35.094 1 46.91 30 PRO B CA 1
ATOM 1581 C C . PRO B 1 30 ? 37.188 3.746 -34.406 1 46.91 30 PRO B C 1
ATOM 1583 O O . PRO B 1 30 ? 36.125 3.393 -34.875 1 46.91 30 PRO B O 1
ATOM 1586 N N . SER B 1 31 ? 37.844 2.645 -33.906 1 45.53 31 SER B N 1
ATOM 1587 C CA . SER B 1 31 ? 37.094 1.773 -33 1 45.53 31 SER B CA 1
ATOM 1588 C C . SER B 1 31 ? 36.188 2.582 -32.062 1 45.53 31 SER B C 1
ATOM 1590 O O . SER B 1 31 ? 36.656 3.285 -31.188 1 45.53 31 SER B O 1
ATOM 1592 N N . PHE B 1 32 ? 35.188 3.145 -32.625 1 43.72 32 PHE B N 1
ATOM 1593 C CA . PHE B 1 32 ? 34.188 3.561 -31.672 1 43.72 32 PHE B CA 1
ATOM 1594 C C . PHE B 1 32 ? 33.875 2.445 -30.672 1 43.72 32 PHE B C 1
ATOM 1596 O O . PHE B 1 32 ? 33.125 1.512 -30.969 1 43.72 32 PHE B O 1
ATOM 1603 N N . ARG B 1 33 ? 34.938 1.991 -29.953 1 42.53 33 ARG B N 1
ATOM 1604 C CA . ARG B 1 33 ? 34.531 1.215 -28.797 1 42.53 33 ARG B CA 1
ATOM 1605 C C . ARG B 1 33 ? 33.281 1.83 -28.125 1 42.53 33 ARG B C 1
ATOM 1607 O O . ARG B 1 33 ? 33.375 2.938 -27.594 1 42.53 33 ARG B O 1
ATOM 1614 N N . HIS B 1 34 ? 32.156 1.619 -28.734 1 43.12 34 HIS B N 1
ATOM 1615 C CA . HIS B 1 34 ? 30.969 1.841 -27.906 1 43.12 34 HIS B CA 1
ATOM 1616 C C . HIS B 1 34 ? 31.203 1.425 -26.469 1 43.12 34 HIS B C 1
ATOM 1618 O O . HIS B 1 34 ? 31.406 0.242 -26.172 1 43.12 34 HIS B O 1
ATOM 1624 N N . TYR B 1 35 ? 32.125 2.053 -25.781 1 45.28 35 TYR B N 1
ATOM 1625 C CA . TYR B 1 35 ? 32.031 1.878 -24.328 1 45.28 35 TYR B CA 1
ATOM 1626 C C . TYR B 1 35 ? 30.578 1.75 -23.906 1 45.28 35 TYR B C 1
ATOM 1628 O O . TYR B 1 35 ? 29.828 2.732 -23.906 1 45.28 35 TYR B O 1
ATOM 1636 N N . CYS B 1 36 ? 29.953 0.706 -24.438 1 45.97 36 CYS B N 1
ATOM 1637 C CA . CYS B 1 36 ? 28.688 0.44 -23.766 1 45.97 36 CYS B CA 1
ATOM 1638 C C . CYS B 1 36 ? 28.797 0.7 -22.281 1 45.97 36 CYS B C 1
ATOM 1640 O O . CYS B 1 36 ? 29.609 0.075 -21.594 1 45.97 36 CYS B O 1
ATOM 1642 N N . GLU B 1 37 ? 29.031 1.858 -21.797 1 46.53 37 GLU B N 1
ATOM 1643 C CA . GLU B 1 37 ? 28.734 2.043 -20.375 1 46.53 37 GLU B CA 1
ATOM 1644 C C . GLU B 1 37 ? 27.656 1.076 -19.906 1 46.53 37 GLU B C 1
ATOM 1646 O O . GLU B 1 37 ? 26.578 1.015 -20.484 1 46.53 37 GLU B O 1
ATOM 1651 N N . GLU B 1 38 ? 28.047 -0.171 -19.609 1 46.38 38 GLU B N 1
ATOM 1652 C CA . GLU B 1 38 ? 27.156 -1.165 -19.016 1 46.38 38 GLU B CA 1
ATOM 1653 C C . GLU B 1 38 ? 26.188 -0.521 -18.031 1 46.38 38 GLU B C 1
ATOM 1655 O O . GLU B 1 38 ? 26.531 -0.306 -16.859 1 46.38 38 GLU B O 1
ATOM 1660 N N . ARG B 1 39 ? 25.531 0.646 -18.344 1 50.03 39 ARG B N 1
ATOM 1661 C CA . ARG B 1 39 ? 24.453 1.072 -17.453 1 50.03 39 ARG B CA 1
ATOM 1662 C C . ARG B 1 39 ? 23.688 -0.127 -16.906 1 50.03 39 ARG B C 1
ATOM 1664 O O . ARG B 1 39 ? 23.328 -1.04 -17.656 1 50.03 39 ARG B O 1
ATOM 1671 N N . ILE B 1 40 ? 24.203 -0.771 -15.891 1 54.28 40 ILE B N 1
ATOM 1672 C CA . ILE B 1 40 ? 23.422 -1.798 -15.211 1 54.28 40 ILE B CA 1
ATOM 1673 C C . ILE B 1 40 ? 21.938 -1.472 -15.32 1 54.28 40 ILE B C 1
ATOM 1675 O O . ILE B 1 40 ? 21.469 -0.49 -14.742 1 54.28 40 ILE B O 1
ATOM 1679 N N . TYR B 1 41 ? 21.328 -1.544 -16.453 1 59.16 41 TYR B N 1
ATOM 168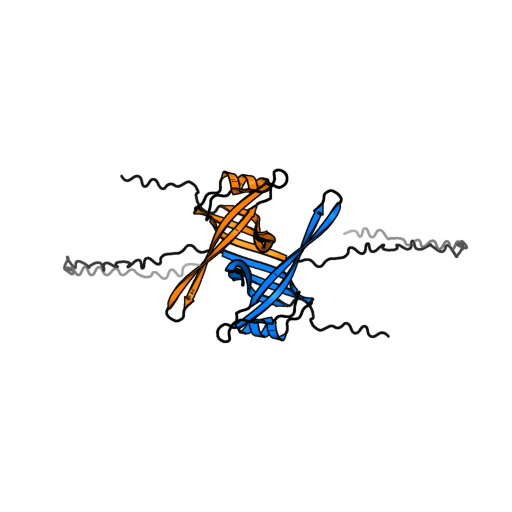0 C CA . TYR B 1 41 ? 19.922 -1.323 -16.703 1 59.16 41 TYR B CA 1
ATOM 1681 C C . TYR B 1 41 ? 19.062 -2.068 -15.688 1 59.16 41 TYR B C 1
ATOM 1683 O O . TYR B 1 41 ? 18.875 -3.285 -15.789 1 59.16 41 TYR B O 1
ATOM 1691 N N . THR B 1 42 ? 19.047 -1.537 -14.469 1 74.31 42 THR B N 1
ATOM 1692 C CA . THR B 1 42 ? 18.141 -2.193 -13.539 1 74.31 42 THR B CA 1
ATOM 1693 C C . THR B 1 42 ? 16.688 -2.053 -14 1 74.31 42 THR B C 1
ATOM 1695 O O . THR B 1 42 ? 16.328 -1.042 -14.602 1 74.31 42 THR B O 1
ATOM 1698 N N . GLU B 1 43 ? 15.984 -3.096 -14.117 1 85.12 43 GLU B N 1
ATOM 1699 C CA . GLU B 1 43 ? 14.594 -3.145 -14.547 1 85.12 43 GLU B CA 1
ATOM 1700 C C . GLU B 1 43 ? 13.727 -2.203 -13.711 1 85.12 43 GLU B C 1
ATOM 1702 O O . GLU B 1 43 ? 13.82 -2.182 -12.484 1 85.12 43 GLU B O 1
ATOM 1707 N N . LYS B 1 44 ? 12.953 -1.411 -14.469 1 92.06 44 LYS B N 1
ATOM 1708 C CA . LYS B 1 44 ? 12.094 -0.45 -13.789 1 92.06 44 LYS B CA 1
ATOM 1709 C C . LYS B 1 44 ? 10.984 -1.159 -13.016 1 92.06 44 LYS B C 1
ATOM 1711 O O . LYS B 1 44 ? 10.492 -2.201 -13.453 1 92.06 44 LYS B O 1
ATOM 1716 N N . SER B 1 45 ? 10.57 -0.583 -11.82 1 96.94 45 SER B N 1
ATOM 1717 C CA . SER B 1 45 ? 9.484 -1.102 -10.992 1 96.94 45 SER B CA 1
ATOM 1718 C C . SER B 1 45 ? 8.43 -0.032 -10.734 1 96.94 45 SER B C 1
ATOM 1720 O O . SER B 1 45 ? 8.609 1.13 -11.109 1 96.94 45 SER B O 1
ATOM 1722 N N . LEU B 1 46 ? 7.266 -0.524 -10.344 1 98.12 46 LEU B N 1
ATOM 1723 C CA . LEU B 1 46 ? 6.195 0.359 -9.898 1 98.12 46 LEU B CA 1
ATOM 1724 C C . LEU B 1 46 ? 5.805 0.057 -8.453 1 98.12 46 LEU B C 1
ATOM 1726 O O . LEU B 1 46 ? 5.656 -1.107 -8.078 1 98.12 46 LEU B O 1
ATOM 1730 N N . ASN B 1 47 ? 5.789 1.03 -7.672 1 98.81 47 ASN B N 1
ATOM 1731 C CA . ASN B 1 47 ? 5.297 1.036 -6.297 1 98.81 47 ASN B CA 1
ATOM 1732 C C . ASN B 1 47 ? 4.441 2.266 -6.012 1 98.81 47 ASN B C 1
ATOM 1734 O O . ASN B 1 47 ? 4.969 3.352 -5.762 1 98.81 47 ASN B O 1
ATOM 1738 N N . GLN B 1 48 ? 3.098 2.016 -6.039 1 98.88 48 GLN B N 1
ATOM 1739 C CA . GLN B 1 48 ? 2.186 3.146 -5.898 1 98.88 48 GLN B CA 1
ATOM 1740 C C . GLN B 1 48 ? 0.986 2.781 -5.031 1 98.88 48 GLN B C 1
ATOM 1742 O O . GLN B 1 48 ? 0.381 1.723 -5.211 1 98.88 48 GLN B O 1
ATOM 1747 N N . ALA B 1 49 ? 0.723 3.672 -4.086 1 98.94 49 ALA B N 1
ATOM 1748 C CA . ALA B 1 49 ? -0.485 3.586 -3.271 1 98.94 49 ALA B CA 1
ATOM 1749 C C . ALA B 1 49 ? -1.381 4.805 -3.486 1 98.94 49 ALA B C 1
ATOM 1751 O O . ALA B 1 49 ? -0.893 5.934 -3.582 1 98.94 49 ALA B O 1
ATOM 1752 N N . MET B 1 50 ? -2.654 4.598 -3.641 1 98.94 50 MET B N 1
ATOM 1753 C CA . MET B 1 50 ? -3.688 5.625 -3.723 1 98.94 50 MET B CA 1
ATOM 1754 C C . MET B 1 50 ? -4.746 5.422 -2.645 1 98.94 50 MET B C 1
ATOM 1756 O O . MET B 1 50 ? -5.434 4.398 -2.629 1 98.94 50 MET B O 1
ATOM 1760 N N . LEU B 1 51 ? -4.879 6.469 -1.812 1 98.94 51 LEU B N 1
ATOM 1761 C CA . LEU B 1 51 ? -5.766 6.363 -0.659 1 98.94 51 LEU B CA 1
ATOM 1762 C C . LEU B 1 51 ? -6.684 7.578 -0.566 1 98.94 51 LEU B C 1
ATOM 1764 O O . LEU B 1 51 ? -6.246 8.711 -0.803 1 98.94 51 LEU B O 1
ATOM 1768 N N . LEU B 1 52 ? -7.887 7.281 -0.314 1 98.75 52 LEU B N 1
ATOM 1769 C CA . LEU B 1 52 ? -8.883 8.297 0.023 1 98.75 52 LEU B CA 1
ATOM 1770 C C . LEU B 1 52 ? -9.594 7.949 1.326 1 98.75 52 LEU B C 1
ATOM 1772 O O . LEU B 1 52 ? -10.156 6.859 1.46 1 98.75 52 LEU B O 1
ATOM 1776 N N . GLY B 1 53 ? -9.453 8.781 2.262 1 98.06 53 GLY B N 1
ATOM 1777 C CA . GLY B 1 53 ? -10.039 8.508 3.564 1 98.06 53 GLY B CA 1
ATOM 1778 C C . GLY B 1 53 ? -10.023 9.719 4.484 1 98.06 53 GLY B C 1
ATOM 1779 O O . GLY B 1 53 ? -9.898 10.852 4.027 1 98.06 53 GLY B O 1
ATOM 1780 N N . ARG B 1 54 ? -10.211 9.43 5.793 1 97.19 54 ARG B N 1
ATOM 1781 C CA . ARG B 1 54 ? -10.297 10.477 6.805 1 97.19 54 ARG B CA 1
ATOM 1782 C C . ARG B 1 54 ? -9.094 10.43 7.742 1 97.19 54 ARG B C 1
ATOM 1784 O O . ARG B 1 54 ? -8.664 9.352 8.156 1 97.19 54 ARG B O 1
ATOM 1791 N N . VAL B 1 55 ? -8.68 11.602 8.008 1 98.31 55 VAL B N 1
ATOM 1792 C CA . VAL B 1 55 ? -7.551 11.734 8.93 1 98.31 55 VAL B CA 1
ATOM 1793 C C . VAL B 1 55 ? -7.98 11.32 10.336 1 98.31 55 VAL B C 1
ATOM 1795 O O . VAL B 1 55 ? -8.992 11.797 10.844 1 98.31 55 VAL B O 1
ATOM 1798 N N . GLY B 1 56 ? -7.172 10.477 10.977 1 98.06 56 GLY B N 1
ATOM 1799 C CA . GLY B 1 56 ? -7.535 9.914 12.273 1 98.06 56 GLY B CA 1
ATOM 1800 C C . GLY B 1 56 ? -6.957 10.688 13.438 1 98.06 56 GLY B C 1
ATOM 1801 O O . GLY B 1 56 ? -7.508 10.664 14.539 1 98.06 56 GLY B O 1
ATOM 1802 N N . ILE B 1 57 ? -5.793 11.242 13.219 1 97 57 ILE B N 1
ATOM 1803 C CA . ILE B 1 57 ? -5.109 12.039 14.227 1 97 57 ILE B CA 1
ATOM 1804 C C . ILE B 1 57 ? -4.453 13.258 13.578 1 97 57 ILE B C 1
ATOM 1806 O O . ILE B 1 57 ? -4.094 13.219 12.398 1 97 57 ILE B O 1
ATOM 1810 N N . ASP B 1 58 ? -4.367 14.281 14.43 1 97.94 58 ASP B N 1
ATOM 1811 C CA . ASP B 1 58 ? -3.67 15.461 13.922 1 97.94 58 ASP B CA 1
ATOM 1812 C C . ASP B 1 58 ? -2.24 15.117 13.516 1 97.94 58 ASP B C 1
ATOM 1814 O O . ASP B 1 58 ? -1.55 14.375 14.211 1 97.94 58 ASP B O 1
ATOM 1818 N N . PRO B 1 59 ? -1.822 15.719 12.398 1 98.69 59 PRO B N 1
ATOM 1819 C CA . PRO B 1 59 ? -0.447 15.461 11.961 1 98.69 59 PRO B CA 1
ATOM 1820 C C . PRO B 1 59 ? 0.587 15.844 13.016 1 98.69 59 PRO B C 1
ATOM 1822 O O . PRO B 1 59 ? 0.428 16.859 13.703 1 98.69 59 PRO B O 1
ATOM 1825 N N . GLN B 1 60 ? 1.564 15 13.062 1 98.75 60 GLN B N 1
ATOM 1826 C CA . GLN B 1 60 ? 2.637 15.195 14.031 1 98.75 60 GLN B CA 1
ATOM 1827 C C . GLN B 1 60 ? 3.988 15.344 13.336 1 98.75 60 GLN B C 1
ATOM 1829 O O . GLN B 1 60 ? 4.305 14.594 12.414 1 98.75 60 GLN B O 1
ATOM 1834 N N . LEU B 1 61 ? 4.719 16.359 13.812 1 98.12 61 LEU B N 1
ATOM 1835 C CA . LEU B 1 61 ? 6.086 16.516 13.328 1 98.12 61 LEU B CA 1
ATOM 1836 C C . LEU B 1 61 ? 7.027 15.547 14.047 1 98.12 61 LEU B C 1
ATOM 1838 O O . LEU B 1 61 ? 7.102 15.562 15.281 1 98.12 61 LEU B O 1
ATOM 1842 N N . ARG B 1 62 ? 7.66 14.711 13.328 1 97.44 62 ARG B N 1
ATOM 1843 C CA . ARG B 1 62 ? 8.602 13.727 13.844 1 97.44 62 ARG B CA 1
ATOM 1844 C C . ARG B 1 62 ? 9.922 13.789 13.086 1 97.44 62 ARG B C 1
ATOM 1846 O O . ARG B 1 62 ? 10.234 14.797 12.445 1 97.44 62 ARG B O 1
ATOM 1853 N N . GLY B 1 63 ? 10.82 12.75 13.375 1 94.38 63 GLY B N 1
ATOM 1854 C CA . GLY B 1 63 ? 12.102 12.703 12.695 1 94.38 63 GLY B CA 1
ATOM 1855 C C . GLY B 1 63 ? 13.164 13.555 13.367 1 94.38 63 GLY B C 1
ATOM 1856 O O . GLY B 1 63 ? 12.984 14 14.5 1 94.38 63 GLY B O 1
ATOM 1857 N N . THR B 1 64 ? 14.32 13.594 12.633 1 93.31 64 THR B N 1
ATOM 1858 C CA . THR B 1 64 ? 15.422 14.422 13.109 1 93.31 64 THR B CA 1
ATOM 1859 C C . THR B 1 64 ? 15.383 15.805 12.461 1 93.31 64 THR B C 1
ATOM 1861 O O . THR B 1 64 ? 14.633 16.031 11.516 1 93.31 64 THR B O 1
ATOM 1864 N N . ASP B 1 65 ? 16.188 16.656 13.07 1 93.06 65 ASP B N 1
ATOM 1865 C CA . ASP B 1 65 ? 16.25 18 12.516 1 93.06 65 ASP B CA 1
ATOM 1866 C C . ASP B 1 65 ? 16.719 17.984 11.062 1 93.06 65 ASP B C 1
ATOM 1868 O O . ASP B 1 65 ? 16.266 18.812 10.25 1 93.06 65 ASP B O 1
ATOM 1872 N N . THR B 1 66 ? 17.578 17.047 10.766 1 93.81 66 THR B N 1
ATOM 1873 C CA . THR B 1 66 ? 18.125 16.969 9.414 1 93.81 66 THR B CA 1
ATOM 1874 C C . THR B 1 66 ? 17.141 16.266 8.477 1 93.81 66 THR B C 1
ATOM 1876 O O . THR B 1 66 ? 17.172 16.484 7.262 1 93.81 66 THR B O 1
ATOM 1879 N N . ASN B 1 67 ? 16.297 15.344 9.039 1 95 67 ASN B N 1
ATOM 1880 C CA . ASN B 1 67 ? 15.336 14.594 8.234 1 95 67 ASN B CA 1
ATOM 1881 C C . ASN B 1 67 ? 13.938 14.641 8.852 1 95 67 ASN B C 1
ATOM 1883 O O . ASN B 1 67 ? 13.422 13.617 9.312 1 95 67 ASN B O 1
ATOM 1887 N N . PRO B 1 68 ? 13.391 15.867 8.836 1 98.06 68 PRO B N 1
ATOM 1888 C CA . PRO B 1 68 ? 12.055 15.984 9.43 1 98.06 68 PRO B CA 1
ATOM 1889 C C . PRO B 1 68 ? 10.984 15.266 8.609 1 98.06 68 PRO B C 1
ATOM 1891 O O . PRO B 1 68 ? 11.078 15.203 7.383 1 98.06 68 PRO B O 1
ATOM 1894 N N . VAL B 1 69 ? 9.977 14.797 9.305 1 98.69 69 VAL B N 1
ATOM 1895 C CA . VAL B 1 69 ? 8.852 14.109 8.68 1 98.69 69 VAL B CA 1
ATOM 1896 C C . VAL B 1 69 ? 7.559 14.461 9.414 1 98.69 69 VAL B C 1
ATOM 1898 O O . VAL B 1 69 ? 7.555 14.625 10.633 1 98.69 69 VAL B O 1
ATOM 1901 N N . VAL B 1 70 ? 6.484 14.664 8.711 1 98.88 70 VAL B N 1
ATOM 1902 C CA . VAL B 1 70 ? 5.16 14.773 9.312 1 98.88 70 VAL B CA 1
ATOM 1903 C C . VAL B 1 70 ? 4.402 13.461 9.125 1 98.88 70 VAL B C 1
ATOM 1905 O O . VAL B 1 70 ? 4.391 12.891 8.039 1 98.88 70 VAL B O 1
ATOM 1908 N N . VAL B 1 71 ? 3.801 13 10.188 1 98.88 71 VAL B N 1
ATOM 1909 C CA . VAL B 1 71 ? 3.109 11.719 10.156 1 98.88 71 VAL B CA 1
ATOM 1910 C C . VAL B 1 71 ? 1.664 11.898 10.609 1 98.88 71 VAL B C 1
ATOM 1912 O O . VAL B 1 71 ? 1.396 12.625 11.57 1 98.88 71 VAL B O 1
ATOM 1915 N N . PHE B 1 72 ? 0.761 11.195 9.977 1 98.81 72 PHE B N 1
ATOM 1916 C CA . PHE B 1 72 ? -0.627 11.07 10.406 1 98.81 72 PHE B CA 1
ATOM 1917 C C . PHE B 1 72 ? -1.216 9.734 9.969 1 98.81 72 PHE B C 1
ATOM 1919 O O . PHE B 1 72 ? -0.56 8.961 9.266 1 98.81 72 PHE B O 1
ATOM 1926 N N . THR B 1 73 ? -2.398 9.469 10.453 1 98.81 73 THR B N 1
ATOM 1927 C CA . THR B 1 73 ? -3.062 8.227 10.07 1 98.81 73 THR B CA 1
ATOM 1928 C C . THR B 1 73 ? -4.305 8.516 9.227 1 98.81 73 THR B C 1
ATOM 1930 O O . THR B 1 73 ? -4.953 9.555 9.406 1 98.81 73 THR B O 1
ATOM 1933 N N . LEU B 1 74 ? -4.555 7.648 8.367 1 98.81 74 LEU B N 1
ATOM 1934 C CA . LEU B 1 74 ? -5.688 7.758 7.449 1 98.81 74 LEU B CA 1
ATOM 1935 C C . LEU B 1 74 ? -6.559 6.508 7.512 1 98.81 74 LEU B C 1
ATOM 1937 O O . LEU B 1 74 ? -6.055 5.387 7.371 1 98.81 74 LEU B O 1
ATOM 1941 N N . ALA B 1 75 ? -7.797 6.754 7.762 1 98.44 75 ALA B N 1
ATOM 1942 C CA . ALA B 1 75 ? -8.734 5.637 7.809 1 98.44 75 ALA B CA 1
ATOM 1943 C C . ALA B 1 75 ? -9.359 5.383 6.438 1 98.44 75 ALA B C 1
ATOM 1945 O O . ALA B 1 75 ? -9.859 6.305 5.793 1 98.44 75 ALA B O 1
ATOM 1946 N N . THR B 1 76 ? -9.328 4.188 5.949 1 98.19 76 THR B N 1
ATOM 1947 C CA . THR B 1 76 ? -10.109 3.725 4.809 1 98.19 76 THR B CA 1
ATOM 1948 C C . THR B 1 76 ? -11.008 2.553 5.203 1 98.19 76 THR B C 1
ATOM 1950 O O . THR B 1 76 ? -10.641 1.758 6.074 1 98.19 76 THR B O 1
ATOM 1953 N N . ASN B 1 77 ? -12.133 2.555 4.516 1 95.75 77 ASN B N 1
ATOM 1954 C CA . ASN B 1 77 ? -13.102 1.526 4.875 1 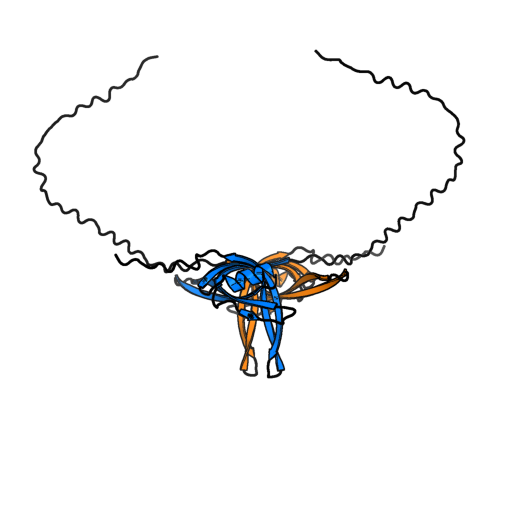95.75 77 ASN B CA 1
ATOM 1955 C C . ASN B 1 77 ? -13.484 0.673 3.668 1 95.75 77 ASN B C 1
ATOM 1957 O O . ASN B 1 77 ? -13.562 1.176 2.545 1 95.75 77 ASN B O 1
ATOM 1961 N N . THR B 1 78 ? -13.641 -0.545 3.93 1 90.94 78 THR B N 1
ATOM 1962 C CA . THR B 1 78 ? -14.188 -1.476 2.949 1 90.94 78 THR B CA 1
ATOM 1963 C C . THR B 1 78 ? -15.438 -2.162 3.49 1 90.94 78 THR B C 1
ATOM 1965 O O . THR B 1 78 ? -15.469 -2.576 4.652 1 90.94 78 THR B O 1
ATOM 1968 N N . ASN B 1 79 ? -16.469 -2.207 2.646 1 87.31 79 ASN B N 1
ATOM 1969 C CA . ASN B 1 79 ? -17.719 -2.865 3.025 1 87.31 79 ASN B CA 1
ATOM 1970 C C . ASN B 1 79 ? -17.828 -4.262 2.424 1 87.31 79 ASN B C 1
ATOM 1972 O O . ASN B 1 79 ? -17.703 -4.43 1.209 1 87.31 79 ASN B O 1
ATOM 1976 N N . TYR B 1 80 ? -17.906 -5.215 3.34 1 84.62 80 TYR B N 1
ATOM 1977 C CA . TYR B 1 80 ? -18.109 -6.598 2.92 1 84.62 80 TYR B CA 1
ATOM 1978 C C . TYR B 1 80 ? -19.562 -7.012 3.105 1 84.62 80 TYR B C 1
ATOM 1980 O O . TYR B 1 80 ? -20.141 -6.84 4.184 1 84.62 80 TYR B O 1
ATOM 1988 N N . LYS B 1 81 ? -20.141 -7.453 2.023 1 85.12 81 LYS B N 1
ATOM 1989 C CA . LYS B 1 81 ? -21.516 -7.934 2.08 1 85.12 81 LYS B CA 1
ATOM 1990 C C . LYS B 1 81 ? -21.562 -9.461 2.121 1 85.12 81 LYS B C 1
ATOM 1992 O O . LYS B 1 81 ? -21 -10.125 1.253 1 85.12 81 LYS B O 1
ATOM 1997 N N . PHE B 1 82 ? -22.188 -9.914 3.143 1 85.69 82 PHE B N 1
ATOM 1998 C CA . PHE B 1 82 ? -22.297 -11.359 3.301 1 85.69 82 PHE B CA 1
ATOM 1999 C C . PHE B 1 82 ? -23.609 -11.867 2.705 1 85.69 82 PHE B C 1
ATOM 2001 O O . PHE B 1 82 ? -24.5 -11.07 2.391 1 85.69 82 PHE B O 1
ATOM 2008 N N . GLU B 1 83 ? -23.625 -13.148 2.393 1 87.06 83 GLU B N 1
ATOM 2009 C CA . GLU B 1 83 ? -24.828 -13.758 1.814 1 87.06 83 GLU B CA 1
ATOM 2010 C C . GLU B 1 83 ? -26.047 -13.547 2.705 1 87.06 83 GLU B C 1
ATOM 2012 O O . GLU B 1 83 ? -27.172 -13.477 2.215 1 87.06 83 GLU B O 1
ATOM 2017 N N . THR B 1 84 ? -25.844 -13.461 3.979 1 88.06 84 THR B N 1
ATOM 2018 C CA . THR B 1 84 ? -26.922 -13.273 4.945 1 88.06 84 THR B CA 1
ATOM 2019 C C . THR B 1 84 ? -27.516 -11.875 4.824 1 88.06 84 THR B C 1
ATOM 2021 O O . THR B 1 84 ? -28.562 -1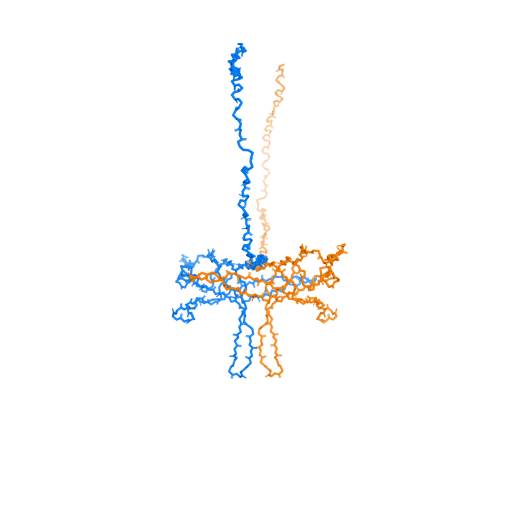1.586 5.41 1 88.06 84 THR B O 1
ATOM 2024 N N . GLY B 1 85 ? -26.797 -11.039 3.988 1 84.88 85 GLY B N 1
ATOM 2025 C CA . GLY B 1 85 ? -27.25 -9.664 3.846 1 84.88 85 GLY B CA 1
ATOM 2026 C C . GLY B 1 85 ? -26.578 -8.703 4.801 1 84.88 85 GLY B C 1
ATOM 2027 O O . GLY B 1 85 ? -26.734 -7.488 4.691 1 84.88 85 GLY B O 1
ATOM 2028 N N . GLU B 1 86 ? -25.922 -9.312 5.758 1 87.88 86 GLU B N 1
ATOM 2029 C CA . GLU B 1 86 ? -25.219 -8.492 6.734 1 87.88 86 GLU B CA 1
ATOM 2030 C C . GLU B 1 86 ? -24 -7.801 6.105 1 87.88 86 GLU B C 1
ATOM 2032 O O . GLU B 1 86 ? -23.297 -8.398 5.293 1 87.88 86 GLU B O 1
ATOM 2037 N N . ILE B 1 87 ? -23.938 -6.492 6.406 1 84.94 87 ILE B N 1
ATOM 2038 C CA . ILE B 1 87 ? -22.797 -5.723 5.938 1 84.94 87 ILE B CA 1
ATOM 2039 C C . ILE B 1 87 ? -21.812 -5.508 7.09 1 84.94 87 ILE B C 1
ATOM 2041 O O . ILE B 1 87 ? -22.203 -5.055 8.164 1 84.94 87 ILE B O 1
ATOM 2045 N N . GLN B 1 88 ? -20.578 -5.977 6.863 1 89.38 88 GLN B N 1
ATOM 2046 C CA . GLN B 1 88 ? -19.516 -5.719 7.832 1 89.38 88 GLN B CA 1
ATOM 2047 C C . GLN B 1 88 ? -18.516 -4.719 7.277 1 89.38 88 GLN B C 1
ATOM 2049 O O . GLN B 1 88 ? -18.016 -4.879 6.16 1 89.38 88 GLN B O 1
ATOM 2054 N N . GLN B 1 89 ? -18.297 -3.723 8.055 1 90.25 89 GLN B N 1
ATOM 2055 C CA . GLN B 1 89 ? -17.328 -2.713 7.66 1 90.25 89 GLN B CA 1
ATOM 2056 C C . GLN B 1 89 ? -15.977 -2.969 8.328 1 90.25 89 GLN B C 1
ATOM 2058 O O . GLN B 1 89 ? -15.906 -3.217 9.531 1 90.25 89 GLN B O 1
ATOM 2063 N N . LYS B 1 90 ? -14.961 -2.98 7.477 1 93.62 90 LYS B N 1
ATOM 2064 C CA . LYS B 1 90 ? -13.602 -3.1 7.996 1 93.62 90 LYS B CA 1
ATOM 2065 C C . LYS B 1 90 ? -12.789 -1.839 7.711 1 93.62 90 LYS B C 1
ATOM 2067 O O . LYS B 1 90 ? -12.781 -1.343 6.582 1 93.62 90 LYS B O 1
ATOM 2072 N N . THR B 1 91 ? -12.148 -1.396 8.758 1 96.56 91 THR B N 1
ATOM 2073 C CA . THR B 1 91 ? -11.352 -0.182 8.633 1 96.56 91 THR B CA 1
ATOM 2074 C C . THR B 1 91 ? -9.859 -0.517 8.578 1 96.56 91 THR B C 1
ATOM 2076 O O . THR B 1 91 ? -9.383 -1.375 9.32 1 96.56 91 THR B O 1
ATOM 2079 N N . GLN B 1 92 ? -9.203 0.066 7.594 1 98.06 92 GLN B N 1
ATOM 2080 C CA . GLN B 1 92 ? -7.746 0.054 7.574 1 98.06 92 GLN B CA 1
ATOM 2081 C C . GLN B 1 92 ? -7.18 1.406 7.996 1 98.06 92 GLN B C 1
ATOM 2083 O O . GLN B 1 92 ? -7.664 2.453 7.562 1 98.06 92 GLN B O 1
ATOM 2088 N N . TRP B 1 93 ? -6.145 1.359 8.859 1 98.19 93 TRP B N 1
ATOM 2089 C CA . TRP B 1 93 ? -5.473 2.566 9.328 1 98.19 93 TRP B CA 1
ATOM 2090 C C . TRP B 1 93 ? -4.078 2.686 8.711 1 98.19 93 TRP B C 1
ATOM 2092 O O . TRP B 1 93 ? -3.166 1.947 9.086 1 98.19 93 TRP B O 1
ATOM 2102 N N . HIS B 1 94 ? -3.949 3.592 7.844 1 98.81 94 HIS B N 1
ATOM 2103 C CA . HIS B 1 94 ? -2.695 3.787 7.125 1 98.81 94 HIS B CA 1
ATOM 2104 C C . HIS B 1 94 ? -1.832 4.848 7.797 1 98.81 94 HIS B C 1
ATOM 2106 O O . HIS B 1 94 ? -2.295 5.961 8.055 1 98.81 94 HIS B O 1
ATOM 2112 N N . ARG B 1 95 ? -0.602 4.461 8.039 1 98.69 95 ARG B N 1
ATOM 2113 C CA . ARG B 1 95 ? 0.37 5.473 8.43 1 98.69 95 ARG B CA 1
ATOM 2114 C C . ARG B 1 95 ? 0.889 6.234 7.215 1 98.69 95 ARG B C 1
ATOM 2116 O O . ARG B 1 95 ? 1.42 5.633 6.281 1 98.69 95 ARG B O 1
ATOM 2123 N N . ILE B 1 96 ? 0.733 7.539 7.238 1 98.94 96 ILE B N 1
ATOM 2124 C CA . ILE B 1 96 ? 1.202 8.391 6.148 1 98.94 96 ILE B CA 1
ATOM 2125 C C . ILE B 1 96 ? 2.416 9.195 6.605 1 98.94 96 ILE B C 1
ATOM 2127 O O . ILE B 1 96 ? 2.393 9.805 7.676 1 98.94 96 ILE B O 1
ATOM 2131 N N . SER B 1 97 ? 3.42 9.18 5.805 1 98.88 97 SER B N 1
ATOM 2132 C CA . SER B 1 97 ? 4.609 9.977 6.07 1 98.88 97 SER B CA 1
ATOM 2133 C C . SER B 1 97 ? 4.844 11 4.965 1 98.88 97 SER B C 1
ATOM 2135 O O . SER B 1 97 ? 4.867 10.656 3.783 1 98.88 97 SER B O 1
ATOM 2137 N N . VAL B 1 98 ? 5.113 12.203 5.352 1 98.88 98 VAL B N 1
ATOM 2138 C CA . VAL B 1 98 ? 5.336 13.281 4.398 1 98.88 98 VAL B CA 1
ATOM 2139 C C . VAL B 1 98 ? 6.73 13.875 4.598 1 98.88 98 VAL B C 1
ATOM 2141 O O . VAL B 1 98 ? 7.004 14.508 5.617 1 98.88 98 VAL B O 1
ATOM 2144 N N . PHE B 1 99 ? 7.566 13.727 3.605 1 98.19 99 PHE B N 1
ATOM 2145 C CA . PHE B 1 99 ? 8.945 14.188 3.701 1 98.19 99 PHE B CA 1
ATOM 2146 C C . PHE B 1 99 ? 9.148 15.469 2.896 1 98.19 99 PHE B C 1
ATOM 2148 O O . PHE B 1 99 ? 9.914 16.344 3.299 1 98.19 99 PHE B O 1
ATOM 2155 N N . LYS B 1 100 ? 8.492 15.555 1.76 1 97.56 100 LYS B N 1
ATOM 2156 C CA . LYS B 1 100 ? 8.695 16.703 0.875 1 97.56 100 LYS B CA 1
ATOM 2157 C C . LYS B 1 100 ? 8.453 18.016 1.612 1 97.56 100 LYS B C 1
ATOM 2159 O O . LYS B 1 100 ? 7.367 18.234 2.16 1 97.56 100 LYS B O 1
ATOM 2164 N N . PRO B 1 101 ? 9.359 18.859 1.543 1 97.12 101 PRO B N 1
ATOM 2165 C CA . PRO B 1 101 ? 9.312 20.031 2.412 1 97.12 101 PRO B CA 1
ATOM 2166 C C . PRO B 1 101 ? 8.031 20.844 2.232 1 97.12 101 PRO B C 1
ATOM 2168 O O . PRO B 1 101 ? 7.332 21.125 3.207 1 97.12 101 PRO B O 1
ATOM 2171 N N . TYR B 1 102 ? 7.703 21.266 1.04 1 97.75 102 TYR B N 1
ATOM 2172 C CA . TYR B 1 102 ? 6.527 22.109 0.824 1 97.75 102 TYR B CA 1
ATOM 2173 C C . TYR B 1 102 ? 5.258 21.375 1.248 1 97.75 102 TYR B C 1
ATOM 2175 O O . TYR B 1 102 ? 4.41 21.938 1.941 1 97.75 102 TYR B O 1
ATOM 2183 N N . LEU B 1 103 ? 5.164 20.141 0.945 1 98.69 103 LEU B N 1
ATOM 2184 C CA . LEU B 1 103 ? 4 19.328 1.303 1 98.69 103 LEU B CA 1
ATOM 2185 C C . LEU B 1 103 ? 3.945 19.094 2.809 1 98.69 103 LEU B C 1
ATOM 2187 O O . LEU B 1 103 ? 2.871 19.172 3.412 1 98.69 103 LEU B O 1
ATOM 2191 N N . ARG B 1 104 ? 5.09 18.828 3.277 1 98.62 104 ARG B N 1
ATOM 2192 C CA . ARG B 1 104 ? 5.207 18.594 4.715 1 98.62 104 ARG B CA 1
ATOM 2193 C C . ARG B 1 104 ? 4.691 19.781 5.508 1 98.62 104 ARG B C 1
ATOM 2195 O O . ARG B 1 104 ? 3.896 19.625 6.434 1 98.62 104 ARG B O 1
ATOM 2202 N N . ASN B 1 105 ? 5.094 21 5.137 1 98.06 105 ASN B N 1
ATOM 2203 C CA . ASN B 1 105 ? 4.668 22.219 5.809 1 98.06 105 ASN B CA 1
ATOM 2204 C C . ASN B 1 105 ? 3.166 22.453 5.668 1 98.06 105 ASN B C 1
ATOM 2206 O O . ASN B 1 105 ? 2.492 22.812 6.637 1 98.06 105 ASN B O 1
ATOM 2210 N N . THR B 1 106 ? 2.66 22.234 4.492 1 98.25 106 THR B N 1
ATOM 2211 C CA . THR B 1 106 ? 1.236 22.422 4.23 1 98.25 106 THR B CA 1
ATOM 2212 C C . THR B 1 106 ? 0.406 21.469 5.086 1 98.25 106 THR B C 1
ATOM 2214 O O . THR B 1 106 ? -0.573 21.875 5.711 1 98.25 106 THR B O 1
ATOM 2217 N N . VAL B 1 107 ? 0.82 20.219 5.141 1 98.69 107 VAL B N 1
ATOM 2218 C CA . VAL B 1 107 ? 0.093 19.203 5.898 1 98.69 107 VAL B CA 1
ATOM 2219 C C . VAL B 1 107 ? 0.162 19.516 7.387 1 98.69 107 VAL B C 1
ATOM 2221 O O . VAL B 1 107 ? -0.854 19.484 8.086 1 98.69 107 VAL B O 1
ATOM 2224 N N . TYR B 1 108 ? 1.297 19.844 7.812 1 98.62 108 TYR B N 1
ATOM 2225 C CA . TYR B 1 108 ? 1.482 20.125 9.227 1 98.62 108 TYR B CA 1
ATOM 2226 C C . TYR B 1 108 ? 0.665 21.344 9.656 1 98.62 108 TYR B C 1
ATOM 2228 O O . TYR B 1 108 ? 0.076 21.344 10.742 1 98.62 108 TYR B O 1
ATOM 2236 N N . GLN B 1 109 ? 0.517 22.312 8.836 1 97.81 109 GLN B N 1
ATOM 2237 C CA . GLN B 1 109 ? -0.099 23.594 9.195 1 97.81 109 GLN B CA 1
ATOM 2238 C C . GLN B 1 109 ? -1.617 23.531 9.055 1 97.81 109 GLN B C 1
ATOM 2240 O O . GLN B 1 109 ? -2.346 24.094 9.867 1 97.81 109 GLN B O 1
ATOM 2245 N N . TYR B 1 110 ? -2.102 22.797 8.086 1 97.31 110 TYR B N 1
ATOM 2246 C CA . TYR B 1 110 ? -3.494 23.031 7.715 1 97.31 110 TYR B CA 1
ATOM 2247 C C . TYR B 1 110 ? -4.324 21.766 7.891 1 97.31 110 TYR B C 1
ATOM 2249 O O . TYR B 1 110 ? -5.551 21.828 7.984 1 97.31 110 TYR B O 1
ATOM 2257 N N . LEU B 1 111 ? -3.688 20.609 7.926 1 97.81 111 LEU B N 1
ATOM 2258 C CA . LEU B 1 111 ? -4.453 19.375 8.031 1 97.81 111 LEU B CA 1
ATOM 2259 C C . LEU B 1 111 ? -4.848 19.109 9.484 1 97.81 111 LEU B C 1
ATOM 2261 O O . LEU B 1 111 ? -4.039 19.281 10.398 1 97.81 111 LEU B O 1
ATOM 2265 N N . LYS B 1 112 ? -6.082 18.641 9.617 1 97.44 112 LYS B N 1
ATOM 2266 C CA . LYS B 1 112 ? -6.602 18.344 10.953 1 97.44 112 LYS B CA 1
ATOM 2267 C C . LYS B 1 112 ? -7.34 17 10.961 1 97.44 112 LYS B C 1
ATOM 2269 O O . LYS B 1 112 ? -7.844 16.562 9.93 1 97.44 112 LYS B O 1
ATOM 2274 N N . LYS B 1 113 ? -7.371 16.484 12.164 1 97.31 113 LYS B N 1
ATOM 2275 C CA . LYS B 1 113 ? -8.18 15.281 12.367 1 97.31 113 LYS B CA 1
ATOM 2276 C C . LYS B 1 113 ? -9.586 15.469 11.812 1 97.31 113 LYS B C 1
ATOM 2278 O O . LYS B 1 113 ? -10.188 16.531 11.969 1 97.31 113 LYS B O 1
ATOM 2283 N N . GLY B 1 114 ? -10.039 14.461 11.148 1 96.25 114 GLY B N 1
ATOM 2284 C CA . GLY B 1 114 ? -11.422 14.484 10.688 1 96.25 114 GLY B CA 1
ATOM 2285 C C . GLY B 1 114 ? -11.555 14.969 9.258 1 96.25 114 GLY B C 1
ATOM 2286 O O . GLY B 1 114 ? -12.602 14.781 8.625 1 96.25 114 GLY B O 1
ATOM 2287 N N . VAL B 1 115 ? -10.547 15.586 8.711 1 96.44 115 VAL B N 1
ATOM 2288 C CA . VAL B 1 115 ? -10.578 16.094 7.34 1 96.44 115 VAL B CA 1
ATOM 2289 C C . VAL B 1 115 ? -10.406 14.93 6.359 1 96.44 115 VAL B C 1
ATOM 2291 O O . VAL B 1 115 ? -9.594 14.031 6.586 1 96.44 115 VAL B O 1
ATOM 2294 N N . ARG B 1 116 ? -11.156 14.969 5.219 1 97.31 116 ARG B N 1
ATOM 2295 C CA . ARG B 1 116 ? -11 13.984 4.148 1 97.31 116 ARG B CA 1
ATOM 2296 C C . ARG B 1 116 ? -9.859 14.383 3.213 1 97.31 116 ARG B C 1
ATOM 2298 O O . ARG B 1 116 ? -9.75 15.539 2.811 1 97.31 116 ARG B O 1
ATOM 2305 N N . VAL B 1 117 ? -9.047 13.359 2.881 1 98.56 117 VAL B N 1
ATOM 2306 C CA . VAL B 1 117 ? -7.938 13.664 1.986 1 98.56 117 VAL B CA 1
ATOM 2307 C C . VAL B 1 117 ? -7.715 12.508 1.02 1 98.56 117 VAL B C 1
ATOM 2309 O O . VAL B 1 117 ? -8.102 11.367 1.303 1 98.56 117 VAL B O 1
ATOM 2312 N N . TYR B 1 118 ? -7.25 12.875 -0.11 1 98.88 118 TYR B N 1
ATOM 2313 C CA . TYR B 1 118 ? -6.664 11.93 -1.052 1 98.88 118 TYR B CA 1
ATOM 2314 C C . TYR B 1 118 ? -5.141 11.938 -0.954 1 98.88 118 TYR B C 1
ATOM 2316 O O . TYR B 1 118 ? -4.52 13 -0.96 1 98.88 118 TYR B O 1
ATOM 2324 N N . VAL B 1 119 ? -4.52 10.711 -0.746 1 98.94 119 VAL B N 1
ATOM 2325 C CA . VAL B 1 119 ? -3.072 10.578 -0.644 1 98.94 119 VAL B CA 1
ATOM 2326 C C . VAL B 1 119 ? -2.555 9.688 -1.768 1 98.94 119 VAL B C 1
ATOM 2328 O O . VAL B 1 119 ? -3.09 8.602 -2 1 98.94 119 VAL B O 1
ATOM 2331 N N . GLN B 1 120 ? -1.63 10.156 -2.475 1 98.94 120 GLN B N 1
ATOM 2332 C CA . GLN B 1 120 ? -0.858 9.359 -3.424 1 98.94 120 GLN B CA 1
ATOM 2333 C C . GLN B 1 120 ? 0.602 9.25 -2.992 1 98.94 120 GLN B C 1
ATOM 2335 O O . GLN B 1 120 ? 1.222 10.258 -2.627 1 98.94 120 GLN B O 1
ATOM 2340 N N . GLY B 1 121 ? 1.157 8.023 -3.041 1 98.88 121 GLY B N 1
ATOM 2341 C CA . GLY B 1 121 ? 2.533 7.828 -2.611 1 98.88 121 GLY B CA 1
ATOM 2342 C C . GLY B 1 121 ? 3.037 6.418 -2.852 1 98.88 121 GLY B C 1
ATOM 2343 O O . GLY B 1 121 ? 2.596 5.746 -3.785 1 98.88 121 GLY B O 1
ATOM 2344 N N . ARG B 1 122 ? 4.051 6.031 -2.094 1 98.62 122 ARG B N 1
ATOM 2345 C CA . ARG B 1 122 ? 4.652 4.707 -2.227 1 98.62 122 ARG B CA 1
ATOM 2346 C C . ARG B 1 122 ? 4.691 3.984 -0.885 1 98.62 122 ARG B C 1
ATOM 2348 O O . ARG B 1 122 ? 4.809 4.621 0.165 1 98.62 122 ARG B O 1
ATOM 2355 N N . ILE B 1 123 ? 4.633 2.676 -0.968 1 98.81 123 ILE B N 1
ATOM 2356 C CA . ILE B 1 123 ? 4.68 1.846 0.23 1 98.81 123 ILE B CA 1
ATOM 2357 C C . ILE B 1 123 ? 6.133 1.611 0.639 1 98.81 123 ILE B C 1
ATOM 2359 O O . ILE B 1 123 ? 6.953 1.186 -0.178 1 98.81 123 ILE B O 1
ATOM 2363 N N . MET B 1 124 ? 6.438 1.93 1.832 1 98.31 124 MET B N 1
ATOM 2364 C CA . MET B 1 124 ? 7.789 1.741 2.354 1 98.31 124 MET B CA 1
ATOM 2365 C C . MET B 1 124 ? 7.762 0.942 3.652 1 98.31 124 MET B C 1
ATOM 2367 O O . MET B 1 124 ? 6.934 1.198 4.527 1 98.31 124 MET B O 1
ATOM 2371 N N . TYR B 1 125 ? 8.641 -0.052 3.713 1 97.06 125 TYR B N 1
ATOM 2372 C CA . TYR B 1 125 ? 8.75 -0.876 4.91 1 97.06 125 TYR B CA 1
ATOM 2373 C C . TYR B 1 125 ? 10 -0.516 5.707 1 97.06 125 TYR B C 1
ATOM 2375 O O . TYR B 1 125 ? 11.039 -0.206 5.133 1 97.06 125 TYR B O 1
ATOM 2383 N N . GLY B 1 126 ? 9.836 -0.443 6.945 1 94.06 126 GLY B N 1
ATOM 2384 C CA . GLY B 1 126 ? 10.945 -0.219 7.863 1 94.06 126 GLY B CA 1
ATOM 2385 C C . GLY B 1 126 ? 11.023 -1.26 8.961 1 94.06 126 GLY B C 1
ATOM 2386 O O . GLY B 1 126 ? 10.242 -2.215 8.984 1 94.06 126 GLY B O 1
ATOM 2387 N N . GLU B 1 127 ? 12.109 -1.153 9.766 1 91.5 127 GLU B N 1
ATOM 2388 C CA . GLU B 1 127 ? 12.297 -2.062 10.891 1 91.5 127 GLU B CA 1
ATOM 2389 C C . GLU B 1 127 ? 12.555 -1.292 12.18 1 91.5 127 GLU B C 1
ATOM 2391 O O . GLU B 1 127 ? 13.266 -0.287 12.188 1 91.5 127 GLU B O 1
ATOM 2396 N N . ILE B 1 128 ? 11.828 -1.742 13.141 1 84.62 128 ILE B N 1
ATOM 2397 C CA . ILE B 1 128 ? 12.07 -1.165 14.461 1 84.62 128 ILE B CA 1
ATOM 2398 C C . ILE B 1 128 ? 12.352 -2.277 15.469 1 84.62 128 ILE B C 1
ATOM 2400 O O . ILE B 1 128 ? 11.758 -3.357 15.391 1 84.62 128 ILE B O 1
ATOM 2404 N N . ILE B 1 129 ? 13.344 -1.963 16.328 1 85.5 129 ILE B N 1
ATOM 2405 C CA . ILE B 1 129 ? 13.664 -2.9 17.406 1 85.5 129 ILE B CA 1
ATOM 2406 C C . ILE B 1 129 ? 13.062 -2.416 18.719 1 85.5 129 ILE B C 1
ATOM 2408 O O . ILE B 1 129 ? 13.312 -1.286 19.141 1 85.5 129 ILE B O 1
ATOM 2412 N N . ASP B 1 130 ? 12.297 -3.262 19.266 1 78.12 130 ASP B N 1
ATOM 2413 C CA . ASP B 1 130 ? 11.648 -2.834 20.5 1 78.12 130 ASP B CA 1
ATOM 2414 C C . ASP B 1 130 ? 12.594 -2.98 21.703 1 78.12 130 ASP B C 1
ATOM 2416 O O . ASP B 1 130 ? 13.758 -3.338 21.531 1 78.12 130 ASP B O 1
ATOM 2420 N N . GLN B 1 131 ? 12.148 -2.467 22.828 1 79.94 131 GLN B N 1
ATOM 2421 C CA . GLN B 1 131 ? 12.953 -2.457 24.047 1 79.94 131 GLN B CA 1
ATOM 2422 C C . GLN B 1 131 ? 13.414 -3.863 24.422 1 79.94 131 GLN B C 1
ATOM 2424 O O . GLN B 1 131 ? 14.43 -4.031 25.094 1 79.94 131 GLN B O 1
ATOM 2429 N N . ARG B 1 132 ? 12.727 -4.828 23.953 1 79.81 132 ARG B N 1
ATOM 2430 C CA . ARG B 1 132 ? 13.055 -6.215 24.281 1 79.81 132 ARG B CA 1
ATOM 2431 C C . ARG B 1 132 ? 13.953 -6.828 23.219 1 79.81 132 ARG B C 1
ATOM 2433 O O . ARG B 1 132 ? 14.242 -8.023 23.25 1 79.81 132 ARG B O 1
ATOM 2440 N N . GLY B 1 133 ? 14.289 -6.031 22.234 1 79.56 133 GLY B N 1
ATOM 2441 C CA . GLY B 1 133 ? 15.211 -6.492 21.203 1 79.56 133 GLY B CA 1
ATOM 2442 C C . GLY B 1 133 ? 14.516 -7.16 20.031 1 79.56 133 GLY B C 1
ATOM 2443 O O . GLY B 1 133 ? 15.172 -7.715 19.156 1 79.56 133 GLY B O 1
ATOM 2444 N N . ASN B 1 134 ? 13.219 -7.195 20.141 1 80.62 134 ASN B N 1
ATOM 2445 C CA . ASN B 1 134 ? 12.484 -7.824 19.047 1 80.62 134 ASN B CA 1
ATOM 2446 C C . ASN B 1 134 ? 12.328 -6.875 17.859 1 80.62 134 ASN B C 1
ATOM 2448 O O . ASN B 1 134 ? 12.039 -5.691 18.031 1 80.62 134 ASN B O 1
ATOM 2452 N N . GLN B 1 135 ? 12.578 -7.461 16.656 1 84.31 135 GLN B N 1
ATOM 2453 C CA . GLN B 1 135 ? 12.453 -6.68 15.438 1 84.31 135 GLN B CA 1
ATOM 2454 C C . GLN B 1 135 ? 11.016 -6.695 14.914 1 84.31 135 GLN B C 1
ATOM 2456 O O . GLN B 1 135 ? 10.406 -7.758 14.797 1 84.31 135 GLN B O 1
ATOM 2461 N N . HIS B 1 136 ? 10.492 -5.438 14.68 1 85 136 HIS B N 1
ATOM 2462 C CA . HIS B 1 136 ? 9.156 -5.293 14.109 1 85 136 HIS B CA 1
ATOM 2463 C C . HIS B 1 136 ? 9.203 -4.559 12.781 1 85 136 HIS B C 1
ATOM 2465 O O . HIS B 1 136 ? 9.93 -3.574 12.633 1 85 136 HIS B O 1
ATOM 2471 N N . VAL B 1 137 ? 8.43 -5.168 11.852 1 89.5 137 VAL B N 1
ATOM 2472 C CA . VAL B 1 137 ? 8.328 -4.488 10.562 1 89.5 137 VAL B CA 1
ATOM 2473 C C . VAL B 1 137 ? 7.293 -3.369 10.648 1 89.5 137 VAL B C 1
ATOM 2475 O O . VAL B 1 137 ? 6.223 -3.549 11.234 1 89.5 137 VAL B O 1
ATOM 2478 N N . THR B 1 138 ? 7.68 -2.248 10.148 1 94.25 138 THR B N 1
ATOM 2479 C CA . THR B 1 138 ? 6.754 -1.127 10.055 1 94.25 138 THR B CA 1
ATOM 2480 C C . THR B 1 138 ? 6.414 -0.823 8.602 1 94.25 138 THR B C 1
ATOM 2482 O O . THR B 1 138 ? 7.168 -1.18 7.691 1 94.25 138 THR B O 1
ATOM 2485 N N . THR B 1 139 ? 5.207 -0.323 8.422 1 97.94 139 THR B N 1
ATOM 2486 C CA . THR B 1 139 ? 4.77 0.099 7.09 1 97.94 139 THR B CA 1
ATOM 2487 C C . THR B 1 139 ? 4.324 1.558 7.109 1 97.94 139 THR B C 1
ATOM 2489 O O . THR B 1 139 ? 3.617 1.985 8.023 1 97.94 139 THR B O 1
ATOM 2492 N N . THR B 1 140 ? 4.758 2.283 6.109 1 98.44 140 THR B N 1
ATOM 2493 C CA . THR B 1 140 ? 4.285 3.65 5.918 1 98.44 140 THR B CA 1
ATOM 2494 C C . THR B 1 140 ? 4.039 3.934 4.438 1 98.44 140 THR B C 1
ATOM 2496 O O . THR B 1 140 ? 4.672 3.326 3.57 1 98.44 140 THR B O 1
ATOM 2499 N N . ILE B 1 141 ? 3.049 4.711 4.219 1 98.88 141 ILE B N 1
ATOM 2500 C CA . ILE B 1 141 ? 2.875 5.293 2.893 1 98.88 141 ILE B CA 1
ATOM 2501 C C . ILE B 1 141 ? 3.572 6.648 2.826 1 98.88 141 ILE B C 1
ATOM 2503 O O . ILE B 1 141 ? 3.139 7.609 3.467 1 98.88 141 ILE B O 1
ATOM 2507 N N . VAL B 1 142 ? 4.66 6.676 2.082 1 98.75 142 VAL B N 1
ATOM 2508 C CA . VAL B 1 142 ? 5.359 7.941 1.868 1 98.75 142 VAL B CA 1
ATOM 2509 C C . VAL B 1 142 ? 4.625 8.766 0.809 1 98.75 142 VAL B C 1
ATOM 2511 O O . VAL B 1 142 ? 4.582 8.375 -0.363 1 98.75 142 VAL B O 1
ATOM 2514 N N . ALA B 1 143 ? 4.148 9.922 1.239 1 98.94 143 ALA B N 1
ATOM 2515 C CA . ALA B 1 143 ? 3.27 10.703 0.372 1 98.94 143 ALA B CA 1
ATOM 2516 C C . ALA B 1 143 ? 4.074 11.508 -0.643 1 98.94 143 ALA B C 1
ATOM 2518 O O . ALA B 1 143 ? 5.02 12.219 -0.276 1 98.94 143 ALA B O 1
ATOM 2519 N N . ASP B 1 144 ? 3.641 11.367 -1.896 1 98.56 144 ASP B N 1
ATOM 2520 C CA . ASP B 1 144 ? 4.113 12.258 -2.951 1 98.56 144 ASP B CA 1
ATOM 2521 C C . ASP B 1 144 ? 3.186 13.461 -3.111 1 98.56 144 ASP B C 1
ATOM 2523 O O . ASP B 1 144 ? 3.625 14.547 -3.506 1 98.56 144 ASP B O 1
ATOM 2527 N N . ASP B 1 145 ? 1.902 13.172 -2.816 1 98.81 145 ASP B N 1
ATOM 2528 C CA . ASP B 1 145 ? 0.902 14.234 -2.877 1 98.81 145 ASP B CA 1
ATOM 2529 C C . ASP B 1 145 ? -0.225 13.984 -1.878 1 98.81 145 ASP B C 1
ATOM 2531 O O . ASP B 1 145 ? -0.542 12.836 -1.566 1 98.81 145 ASP B O 1
ATOM 2535 N N . VAL B 1 146 ? -0.74 15.086 -1.404 1 98.81 146 VAL B N 1
ATOM 2536 C CA . VAL B 1 146 ? -1.904 15.078 -0.525 1 98.81 146 VAL B CA 1
ATOM 2537 C C . VAL B 1 146 ? -2.898 16.141 -0.978 1 98.81 146 VAL B C 1
ATOM 2539 O O . VAL B 1 146 ? -2.562 17.328 -1.043 1 98.81 146 VAL B O 1
ATOM 2542 N N . ILE B 1 147 ? -4.105 15.695 -1.238 1 98.5 147 ILE B N 1
ATOM 2543 C CA . ILE B 1 147 ? -5.152 16.609 -1.666 1 98.5 147 ILE B CA 1
ATOM 2544 C C . ILE B 1 147 ? -6.242 16.688 -0.598 1 98.5 147 ILE B C 1
ATOM 2546 O O . ILE B 1 147 ? -6.867 15.68 -0.269 1 98.5 147 ILE B O 1
ATOM 2550 N N . PHE B 1 148 ? -6.527 17.859 -0.111 1 97.62 148 PHE B N 1
ATOM 2551 C CA . PHE B 1 148 ? -7.57 18.094 0.882 1 97.62 148 PHE B CA 1
ATOM 2552 C C . PHE B 1 148 ? -8.945 18.125 0.224 1 97.62 148 PHE B C 1
ATOM 2554 O O . PHE B 1 148 ? -9.148 18.859 -0.75 1 97.62 148 PHE B O 1
ATOM 2561 N N . LEU B 1 149 ? -9.977 17.391 0.542 1 94.44 149 LEU B N 1
ATOM 2562 C CA . LEU B 1 149 ? -11.297 17.344 -0.088 1 94.44 149 LEU B CA 1
ATOM 2563 C C . LEU B 1 149 ? -12.352 17.969 0.811 1 94.44 149 LEU B C 1
ATOM 2565 O O . LEU B 1 149 ? -13.461 18.266 0.357 1 94.44 149 LEU B O 1
ATOM 2569 N N . GLY B 1 150 ? -12.359 18.062 2.1 1 75 150 GLY B N 1
ATOM 2570 C CA . GLY B 1 150 ? -13.375 18.656 2.951 1 75 150 GLY B CA 1
ATOM 2571 C C . GLY B 1 150 ? -12.93 19.938 3.615 1 75 150 GLY B C 1
ATOM 2572 O O . GLY B 1 150 ? -11.742 20.281 3.572 1 75 150 GLY B O 1
ATOM 2573 N N . SER B 1 151 ? -14.016 20.859 3.875 1 60.5 151 SER B N 1
ATOM 2574 C CA . SER B 1 151 ? -13.828 22.156 4.504 1 60.5 151 SER B CA 1
ATOM 2575 C C . SER B 1 151 ? -13.289 22.016 5.922 1 60.5 151 SER B C 1
ATOM 2577 O O . SER B 1 151 ? -13.742 21.156 6.68 1 60.5 151 SER B O 1
ATOM 2579 N N . THR B 1 152 ? -12.07 22.125 6.18 1 52.88 152 THR B N 1
ATOM 2580 C CA . THR B 1 152 ? -11.617 22.234 7.562 1 52.88 152 THR B CA 1
ATOM 2581 C C . THR B 1 152 ? -12.648 22.984 8.406 1 52.88 152 THR B C 1
ATOM 2583 O O . THR B 1 152 ? -12.859 22.641 9.57 1 52.88 152 THR B O 1
ATOM 2586 N N . ASN B 1 153 ? -12.992 24.172 8.117 1 46.5 153 ASN B N 1
ATOM 2587 C CA . ASN B 1 153 ? -13.555 25.234 8.938 1 46.5 153 ASN B CA 1
ATOM 2588 C C . ASN B 1 153 ? -15.016 24.953 9.281 1 46.5 153 ASN B C 1
ATOM 2590 O O . ASN B 1 153 ? -15.672 25.781 9.922 1 46.5 153 ASN B O 1
ATOM 2594 N N . LYS B 1 154 ? -15.906 24.297 8.383 1 45.88 154 LYS B N 1
ATOM 2595 C CA . LYS B 1 154 ? -17.234 24.891 8.617 1 45.88 154 LYS B CA 1
ATOM 2596 C C . LYS B 1 154 ? -17.828 24.391 9.922 1 45.88 154 LYS B C 1
ATOM 2598 O O . LYS B 1 154 ? -18.203 23.219 10.031 1 45.88 154 LYS B O 1
ATOM 2603 N N . THR B 1 155 ? -17.234 24.656 11.086 1 41.41 155 THR B N 1
ATOM 2604 C CA . THR B 1 155 ? -18.141 24.719 12.227 1 41.41 155 THR B CA 1
ATOM 2605 C C . THR B 1 155 ? -19.547 25.172 11.789 1 41.41 155 THR B C 1
ATOM 2607 O O . THR B 1 155 ? -19.719 26.297 11.344 1 41.41 155 THR B O 1
ATOM 2610 N N . VAL B 1 156 ? -20.25 24.391 11.062 1 40.44 156 VAL B N 1
ATOM 2611 C CA . VAL B 1 156 ? -21.672 24.766 10.93 1 40.44 156 VAL B CA 1
ATOM 2612 C C . VAL B 1 156 ? -22.188 25.281 12.266 1 40.44 156 VAL B C 1
ATOM 2614 O O . VAL B 1 156 ? -22.25 24.531 13.25 1 40.44 156 VAL B O 1
ATOM 2617 N N . GLU B 1 157 ? -21.781 26.484 12.742 1 38.28 157 GLU B N 1
ATOM 2618 C CA . GLU B 1 157 ? -22.688 27.203 13.633 1 38.28 157 GLU B CA 1
ATOM 2619 C C . GLU B 1 157 ? -24.125 27.141 13.125 1 38.28 157 GLU B C 1
ATOM 2621 O O . GLU B 1 157 ? -24.438 27.703 12.086 1 38.28 157 GLU B O 1
ATOM 2626 N N . SER B 1 158 ? -24.781 26 13.07 1 40.41 158 SER B N 1
ATOM 2627 C CA . SER B 1 158 ? -26.234 26.109 13.102 1 40.41 158 SER B CA 1
ATOM 2628 C C . SER B 1 158 ? -26.688 27.312 13.922 1 40.41 158 SER B C 1
ATOM 2630 O O . SER B 1 158 ? -26.359 27.406 15.109 1 40.41 158 SER B O 1
ATOM 2632 N N . GLU B 1 159 ? -26.703 28.547 13.398 1 37.09 159 GLU B N 1
ATOM 2633 C CA . GLU B 1 159 ? -27.562 29.609 13.883 1 37.09 159 GLU B CA 1
ATOM 2634 C C . GLU B 1 159 ? -28.953 29.078 14.227 1 37.09 159 GLU B C 1
ATOM 2636 O O . GLU B 1 159 ? -29.672 28.578 13.352 1 37.09 159 GLU B O 1
ATOM 2641 N N . VAL B 1 160 ? -29.172 28.391 15.312 1 37.94 160 VAL B N 1
ATOM 2642 C CA . VAL B 1 160 ? -30.484 28.359 15.945 1 37.94 160 VAL B CA 1
ATOM 2643 C C . VAL B 1 160 ? -31.109 29.75 15.883 1 37.94 160 VAL B C 1
ATOM 2645 O O . VAL B 1 160 ? -30.547 30.719 16.406 1 37.94 160 VAL B O 1
ATOM 2648 N N . GLU B 1 161 ? -31.672 30.188 14.688 1 30.34 161 GLU B N 1
ATOM 2649 C CA . GLU B 1 161 ? -32.844 31.047 14.867 1 30.34 161 GLU B CA 1
ATOM 2650 C C . GLU B 1 161 ? -34.031 30.25 15.438 1 30.34 161 GLU B C 1
ATOM 2652 O O . GLU B 1 161 ? -34.188 29.078 15.102 1 30.34 161 GLU B O 1
#

Nearest PDB structures (foldseek):
  8uzt-assembly1_C  TM=9.287E-01  e=2.508E-14  Homo sapiens
  8uzt-assembly1_D  TM=9.377E-01  e=3.910E-13  Homo sapiens
  6rup-assembly1_A-2  TM=9.112E-01  e=1.812E-13  Homo sapiens
  3ulp-assembly1_B  TM=9.023E-01  e=2.279E-11  Plasmodium falciparum
  3udg-assembly2_C  TM=8.579E-01  e=1.588E-06  Deinococcus radiodurans R1 = ATCC 13939 = DSM 20539

Foldseek 3Di:
DDDPPPPPPPPVPPPVPVPPPPPDPVPPPPPPVVPVVPPVPDDDDDFKDKDKFFWAFQWDWDDDPVFIKIKTKGKDWDWDADPVRDIDIDIDIAIEIEGDVVQRVCSNPPPGGGWIKMFMAGKDWDWDQDPVRDIDIDIHGYGPDMGTDDDPDPPPPPPPD/DDCPVPDPPPPVPPPPPVPPPPPDPVPPPPPPVCPVVPPVPDDDDDFKDKDKFFWAFQWDWDDDPVFIKIKTKGKDWDWDADPVRDIDIDIDIAIEIEGPDVQRVCSNPPPGGGWIKMFMAGKDWDWDQDPVRDIDIDIHGYGPDMGTDDDPDPPVPPPPD

Secondary structure (DSSP, 8-state):
----------------------S------------------PPP-EEEEEEEEEE-S--EEEE-SSSEEEEEEEEEEEEEEPTTS-EEEEEEEEEEEE-SHHHHHHHHHH--TT-EEEEEEEEEEEEEE-TTS-EEEEEEEEEEEEEE-S-S---------/----------------------S------------------PPP-EEEEEEEEEE-S--EEEE-SSSEEEEEEEEEEEEEEPTTS-EEEEEEEEEEEE-SHHHHHHHHHH--TT-EEEEEEEEEEEEEE-TTS-EEEEEEEEEEEEEE-S-S---------

pLDDT: mean 76.02, std 27.89, range [21.14, 98.94]

Radius of gyration: 35.82 Å; Cα contacts (8 Å, |Δi|>4): 542; chains: 2; bounding box: 120×56×95 Å

Sequence (322 aa):
MWKRALTCFRQQLHLRQNVNCPKNVNFIKPSFRHYCEERIYTEKSLNQAMLLGRVGIDPQLRGTDTNPVVVFTLATNTNYKFETGEIQQKTQWHRISVFKPYLRNTVYQYLKKGVRVYVQGRIMYGEIIDQRGNQHVTTTIVADDVIFLGSTNKTVESEVEMWKRALTCFRQQLHLRQNVNCPKNVNFIKPSFRHYCEERIYTEKSLNQAMLLGRVGIDPQLRGTDTNPVVVFTLATNTNYKFETGEIQQKTQWHRISVFKPYLRNTVYQYLKKGVRVYVQGRIMYGEIIDQRGNQHVTTTIVADDVIFLGSTNKTVESEVE

Organism: Limulus polyphemus (NCBI:txid6850)

InterPro domains:
  IPR000424 Primosome PriB/single-strand DNA-binding [PF00436] (46-149)
  IPR000424 Primosome PriB/single-strand DNA-binding [PS50935] (46-150)
  IPR000424 Primosome PriB/single-strand DNA-binding [cd04496] (50-149)
  IPR011344 Single-stranded DNA-binding protein [MF_00984] (46-153)
  IPR011344 Single-stranded DNA-binding protein [PTHR10302] (40-153)
  IPR011344 Single-stranded DNA-binding protein [TIGR00621] (44-152)
  IPR012340 Nucleic acid-binding, OB-fold [G3DSA:2.40.50.140] (35-156)
  IPR012340 Nucleic acid-binding, OB-fold [SSF50249] (45-155)

Solvent-accessible surface area (backbone atoms only — not comparable to full-atom values): 19434 Å² total; per-residue (Å²): 144,83,80,82,73,80,74,80,79,75,82,70,77,75,75,76,72,79,69,82,64,80,72,80,68,73,70,71,67,73,78,70,66,69,70,66,69,74,64,78,76,69,80,85,45,37,64,35,32,41,37,24,30,32,28,69,40,57,50,38,85,44,74,45,93,91,56,48,30,31,36,36,34,33,38,28,57,45,80,44,74,44,94,88,66,51,72,47,78,45,78,39,78,41,43,36,35,25,57,52,64,71,58,24,51,51,42,56,71,69,49,46,52,67,34,34,33,38,38,37,28,27,72,44,74,46,79,43,68,45,98,84,65,49,79,38,62,42,70,33,35,40,42,77,43,76,44,79,74,50,77,83,69,71,69,72,71,71,74,82,122,136,84,80,83,70,79,74,80,77,73,78,73,76,74,77,74,71,79,67,79,64,80,72,80,68,74,72,73,65,75,75,71,67,69,68,65,69,76,66,78,76,70,81,86,44,36,64,36,32,42,37,25,29,31,27,68,40,57,51,38,84,44,74,45,94,90,55,50,30,32,36,35,34,35,37,28,56,47,80,44,75,44,94,89,66,51,73,48,78,46,76,41,78,42,40,37,34,25,57,50,64,72,58,25,52,50,43,57,74,69,48,46,53,68,34,35,35,39,39,36,26,27,72,45,74,47,77,43,67,44,98,86,66,48,79,39,63,41,70,32,34,41,42,78,43,76,44,79,74,50,77,82,69,71,70,74,70,73,72,80,123